Protein AF-A0A9N7Q3X9-F1 (afdb_monomer)

Secondary structure (DSSP, 8-state):
--PPPPPPPPPPP----------PPPPPSS--PPP----SEEEEEEEEEEEEEEEETTEEEEEEEEEEEEEEEE-SSTTTTT-EES---EEEEEEEEE-TTSTTEEEEEEEEEE--EESSTTS-SEEPPEEEEEEEEEE-EEETTEEEEEEEEEESTT----EEEEETTEEEEPP--EEEEEEEEE-

Mean predicted aligned error: 13.18 Å

Foldseek 3Di:
DDDDDDDDDDDDDDDDDDDDDDPDDDDDPDDPDPPQQPLPDKDKDKDKDWDWDAPDVQKTKTKIKIFIWIFSCGRVDPLLHRFTAFTWIKIKIKMKGDDPVAPQKIKIKIKIKTAWGAQDSSRPRIFHIDMWMKIKMWGWDDDPNKIKIKIKIWTRPVQDWGFPDHYPNDTDIDDGTDIDIDMDIGD

Nearest PDB structures (foldseek):
  6hcp-assembly1_C  TM=9.231E-01  e=1.877E-09  Acinetobacter baumannii
  5fok-assembly2_B  TM=8.656E-01  e=6.045E-07  Pseudomonas aeruginosa PAO1
  5fok-assembly1_A  TM=8.479E-01  e=7.805E-07  Pseudomonas aeruginosa PAO1
  6v81-assembly1_A  TM=8.567E-01  e=1.670E-04  Escherichia coli BW25113
  9c4o-assembly1_A  TM=8.633E-01  e=2.156E-04  Escherichia coli BW25113

pLDDT: mean 77.94, std 23.25, range [29.2, 98.69]

Radius of gyration: 25.94 Å; Cα contacts (8 Å, |Δi|>4): 379; chains: 1; bounding box: 70×46×64 Å

Solvent-accessible surface area (backbone atoms only — not comparable to full-atom values): 11004 Å² total; per-residue (Å²): 142,83,85,88,84,79,85,79,84,86,81,81,92,79,85,94,73,93,80,76,89,78,82,82,76,82,84,79,84,87,70,98,66,78,80,78,62,70,72,75,34,74,49,76,50,69,54,76,50,72,54,72,52,61,92,43,94,53,30,41,39,40,39,36,40,36,39,37,53,19,28,24,71,38,30,95,41,84,79,34,43,69,30,62,41,82,35,38,51,33,40,41,39,38,39,36,37,47,42,91,91,42,83,49,34,32,40,36,42,35,42,41,34,41,40,48,38,43,23,36,71,69,61,79,46,75,42,72,54,49,71,44,43,29,42,35,41,37,42,46,50,76,56,96,98,24,41,39,37,45,36,41,34,33,38,29,67,83,50,60,86,46,65,72,45,53,54,89,70,44,73,40,75,41,71,61,59,41,82,46,78,51,70,47,78,52,131

Sequence (187 aa):
MAWPRWPAPACSPADDAGLTPSLAVPPSQGGNAPPVAPIKEQRNRGIELGGFGEPLRGVRVIAGIAYIDSKQTKTGVAATEGKHGVGVPNYTFNAEWDLPWLAGLTLSGRYLQTGAQYADVANRVRVPSWNRFDLGARYSFKAAQQRYTPRAAVENVANKAYWASAYGGYLVQGAPRTVKLSMTVDF

Structure (mmCIF, N/CA/C/O backbone):
data_AF-A0A9N7Q3X9-F1
#
_entry.id   AF-A0A9N7Q3X9-F1
#
loop_
_atom_site.group_PDB
_atom_site.id
_atom_site.type_symbol
_atom_site.label_atom_id
_atom_site.label_alt_id
_atom_site.label_comp_id
_atom_site.label_asym_id
_atom_site.label_entity_id
_atom_site.label_seq_id
_atom_site.pdbx_PDB_ins_code
_atom_site.Cartn_x
_atom_site.Cartn_y
_atom_site.Cartn_z
_atom_site.occupancy
_atom_site.B_iso_or_equiv
_atom_site.auth_seq_id
_atom_site.auth_comp_id
_atom_site.auth_asym_id
_atom_site.auth_atom_id
_atom_site.pdbx_PDB_model_num
ATOM 1 N N . MET A 1 1 ? 37.878 7.560 36.919 1.00 39.50 1 MET A N 1
ATOM 2 C CA . MET A 1 1 ? 36.919 6.442 36.781 1.00 39.50 1 MET A CA 1
ATOM 3 C C . MET A 1 1 ? 37.134 5.806 35.421 1.00 39.50 1 MET A C 1
ATOM 5 O O . MET A 1 1 ? 36.819 6.423 34.414 1.00 39.50 1 MET A O 1
ATOM 9 N N . ALA A 1 2 ? 37.771 4.638 35.408 1.00 38.59 2 ALA A N 1
ATOM 10 C CA . ALA A 1 2 ? 38.097 3.862 34.218 1.00 38.59 2 ALA A CA 1
ATOM 11 C C . ALA A 1 2 ? 37.484 2.463 34.379 1.00 38.59 2 ALA A C 1
ATOM 13 O O . ALA A 1 2 ? 37.484 1.918 35.482 1.00 38.59 2 ALA A O 1
ATOM 14 N N . TRP A 1 3 ? 36.925 1.930 33.297 1.00 29.20 3 TRP A N 1
ATOM 15 C CA . TRP A 1 3 ? 36.274 0.620 33.239 1.00 29.20 3 TRP A CA 1
ATOM 16 C C . TRP A 1 3 ? 37.313 -0.518 33.194 1.00 29.20 3 TRP A C 1
ATOM 18 O O . TRP A 1 3 ? 38.397 -0.311 32.639 1.00 29.20 3 TRP A O 1
ATOM 28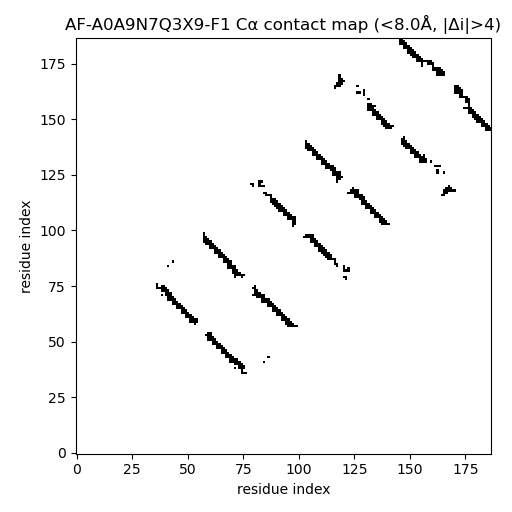 N N . PRO A 1 4 ? 37.019 -1.718 33.729 1.00 36.47 4 PRO A N 1
ATOM 29 C CA . PRO A 1 4 ? 37.972 -2.822 33.728 1.00 36.47 4 PRO A CA 1
ATOM 30 C C . PRO A 1 4 ? 38.048 -3.497 32.348 1.00 36.47 4 PRO A C 1
ATOM 32 O O . PRO A 1 4 ? 37.029 -3.791 31.723 1.00 36.47 4 PRO A O 1
ATOM 35 N N . ARG A 1 5 ? 39.278 -3.750 31.880 1.00 38.53 5 ARG A N 1
ATOM 36 C CA . ARG A 1 5 ? 39.583 -4.559 30.688 1.00 38.53 5 ARG A CA 1
ATOM 37 C C . ARG A 1 5 ? 39.673 -6.036 31.074 1.00 38.53 5 ARG A C 1
ATOM 39 O O . ARG A 1 5 ? 40.401 -6.379 32.000 1.00 38.53 5 ARG A O 1
ATOM 46 N N . TRP A 1 6 ? 38.988 -6.892 30.324 1.00 31.03 6 TRP A N 1
ATOM 47 C CA . TRP A 1 6 ? 39.176 -8.345 30.355 1.00 31.03 6 TRP A CA 1
ATOM 48 C C . TRP A 1 6 ? 40.333 -8.755 29.425 1.00 31.03 6 TRP A C 1
ATOM 50 O O . TRP A 1 6 ? 40.519 -8.104 28.391 1.00 31.03 6 TRP A O 1
ATOM 60 N N . PRO A 1 7 ? 41.119 -9.800 29.751 1.00 37.00 7 PRO A N 1
ATOM 61 C CA . PRO A 1 7 ? 42.214 -10.254 28.901 1.00 37.00 7 PRO A CA 1
ATOM 62 C C . PRO A 1 7 ? 41.683 -11.086 27.725 1.00 37.00 7 PRO A C 1
ATOM 64 O O . PRO A 1 7 ? 40.844 -11.967 27.901 1.00 37.00 7 PRO A O 1
ATOM 67 N N . ALA A 1 8 ? 42.192 -10.816 26.523 1.00 38.41 8 ALA A N 1
ATOM 68 C CA . ALA A 1 8 ? 41.989 -11.672 25.358 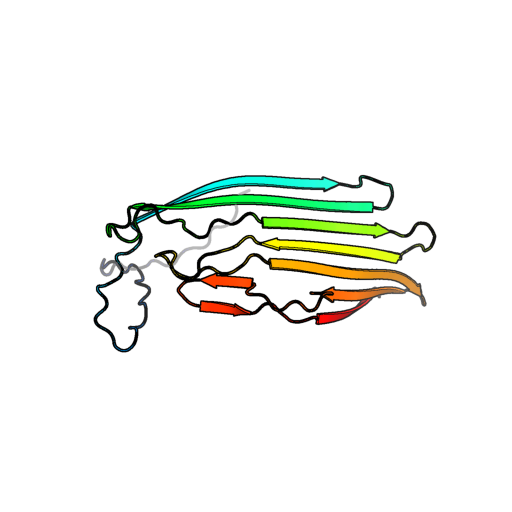1.00 38.41 8 ALA A CA 1
ATOM 69 C C . ALA A 1 8 ? 42.968 -12.863 25.407 1.00 38.41 8 ALA A C 1
ATOM 71 O O . ALA A 1 8 ? 44.131 -12.663 25.771 1.00 38.41 8 ALA A O 1
ATOM 72 N N . PRO A 1 9 ? 42.554 -14.086 25.030 1.00 36.78 9 PRO A N 1
ATOM 73 C CA . PRO A 1 9 ? 43.486 -15.189 24.852 1.00 36.78 9 PRO A CA 1
ATOM 74 C C . PRO A 1 9 ? 44.321 -14.981 23.580 1.00 36.78 9 PRO A C 1
ATOM 76 O O . PRO A 1 9 ? 43.816 -14.559 22.540 1.00 36.78 9 PRO A O 1
ATOM 79 N N . ALA A 1 10 ? 45.615 -15.278 23.684 1.00 36.28 10 ALA A N 1
ATOM 80 C CA . ALA A 1 10 ? 46.571 -15.219 22.587 1.00 36.28 10 ALA A CA 1
ATOM 81 C C . ALA A 1 10 ? 46.269 -16.296 21.527 1.00 36.28 10 ALA A C 1
ATOM 83 O O . ALA A 1 10 ? 46.148 -17.473 21.862 1.00 36.28 10 ALA A O 1
ATOM 84 N N . CYS A 1 11 ? 46.192 -15.904 20.252 1.00 29.41 11 CYS A N 1
ATOM 85 C CA . CYS A 1 11 ? 46.252 -16.831 19.120 1.00 29.41 11 CYS A CA 1
ATOM 86 C C . CYS A 1 11 ? 47.692 -16.907 18.594 1.00 29.41 11 CYS A C 1
ATOM 88 O O . CYS A 1 11 ? 48.306 -15.886 18.292 1.00 29.41 11 CYS A O 1
ATOM 90 N N . SER A 1 12 ? 48.208 -18.134 18.504 1.00 35.34 12 SER A N 1
ATOM 91 C CA . SER A 1 12 ? 49.458 -18.500 17.827 1.00 35.34 12 SER A CA 1
ATOM 92 C C . SER A 1 12 ? 49.333 -18.300 16.306 1.00 35.34 12 SER A C 1
ATOM 94 O O . SER A 1 12 ? 48.228 -18.457 15.784 1.00 35.34 12 SER A O 1
ATOM 96 N N . PRO A 1 13 ? 50.424 -17.998 15.573 1.00 37.19 13 PRO A N 1
ATOM 97 C CA . PRO A 1 13 ? 50.366 -17.776 14.134 1.00 37.19 13 PRO A CA 1
ATOM 98 C C . PRO A 1 13 ? 50.436 -19.112 13.383 1.00 37.19 13 PRO A C 1
ATOM 100 O O . PRO A 1 13 ? 51.365 -19.891 13.593 1.00 37.19 13 PRO A O 1
ATOM 103 N N . ALA A 1 14 ? 49.464 -19.367 12.510 1.00 34.47 14 ALA A N 1
ATOM 104 C CA . ALA A 1 14 ? 49.566 -20.366 11.452 1.00 34.47 14 ALA A CA 1
ATOM 105 C C . ALA A 1 14 ? 48.765 -19.885 10.231 1.00 34.47 14 ALA A C 1
ATOM 107 O O . ALA A 1 14 ? 47.540 -19.822 10.263 1.00 34.47 14 ALA A O 1
ATOM 108 N N . ASP A 1 15 ? 49.535 -19.509 9.215 1.00 29.22 15 ASP A N 1
ATOM 109 C CA . ASP A 1 15 ? 49.285 -19.539 7.775 1.00 29.22 15 ASP A CA 1
ATOM 110 C C . ASP A 1 15 ? 48.122 -18.743 7.155 1.00 29.22 15 ASP A C 1
ATOM 112 O O . ASP A 1 15 ? 46.932 -19.030 7.264 1.00 29.22 15 ASP A O 1
ATOM 116 N N . ASP A 1 16 ? 48.572 -17.743 6.402 1.00 40.91 16 ASP A N 1
ATOM 117 C CA . ASP A 1 16 ? 47.876 -16.850 5.493 1.00 40.91 16 ASP A CA 1
ATOM 118 C C . ASP A 1 16 ? 47.479 -17.608 4.208 1.00 40.91 16 ASP A C 1
ATOM 120 O O . ASP A 1 16 ? 48.329 -17.988 3.400 1.00 40.91 16 ASP A O 1
ATOM 124 N N . ALA A 1 17 ? 46.182 -17.844 4.006 1.00 30.58 17 ALA A N 1
ATOM 125 C CA . ALA A 1 17 ? 45.625 -18.220 2.708 1.00 30.58 17 ALA A CA 1
ATOM 126 C C . ALA A 1 17 ? 44.198 -17.667 2.588 1.00 30.58 17 ALA A C 1
ATOM 128 O O . ALA A 1 17 ? 43.265 -18.120 3.251 1.00 30.58 17 ALA A O 1
ATOM 129 N N . GLY A 1 18 ? 44.049 -16.638 1.752 1.00 36.22 18 GLY A N 1
ATOM 130 C CA . GLY A 1 18 ? 42.816 -15.881 1.567 1.00 36.22 18 GLY A CA 1
ATOM 131 C C . GLY A 1 18 ? 41.603 -16.732 1.180 1.00 36.22 18 GLY A C 1
ATOM 132 O O . GLY A 1 18 ? 41.627 -17.490 0.212 1.00 36.22 18 GLY A O 1
ATOM 133 N N . LEU A 1 19 ? 40.504 -16.524 1.906 1.00 30.27 19 LEU A N 1
ATOM 134 C CA . LEU A 1 19 ? 39.178 -17.046 1.593 1.00 30.27 19 LEU A CA 1
ATOM 135 C C . LEU A 1 19 ? 38.204 -15.872 1.451 1.00 30.27 19 LEU A C 1
ATOM 137 O O . LEU A 1 19 ? 37.698 -15.336 2.434 1.00 30.27 19 LEU A O 1
ATOM 141 N N . THR A 1 20 ? 37.926 -15.470 0.213 1.00 32.47 20 THR A N 1
ATOM 142 C CA . THR A 1 20 ? 36.707 -14.724 -0.114 1.00 32.47 20 THR A CA 1
ATOM 143 C C . THR A 1 20 ? 35.580 -15.739 -0.354 1.00 32.47 20 THR A C 1
ATOM 145 O O . THR A 1 20 ? 35.781 -16.708 -1.091 1.00 32.47 20 THR A O 1
ATOM 148 N N . PRO A 1 21 ? 34.388 -15.588 0.252 1.00 32.31 21 PRO A N 1
ATOM 149 C CA . PRO A 1 21 ? 33.299 -16.525 0.021 1.00 32.31 21 PRO A CA 1
ATOM 150 C C . PRO A 1 21 ? 32.685 -16.264 -1.360 1.00 32.31 21 PRO A C 1
ATOM 152 O O . PRO A 1 21 ? 31.953 -15.300 -1.5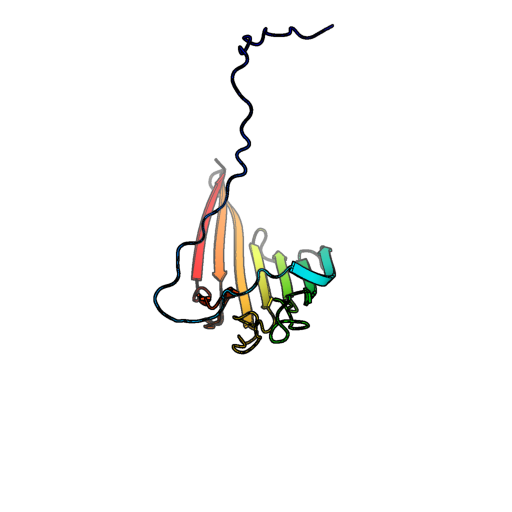75 1.00 32.31 21 PRO A O 1
ATOM 155 N N . SER A 1 22 ? 33.008 -17.143 -2.307 1.00 32.28 22 SER A N 1
ATOM 156 C CA . SER A 1 22 ? 32.328 -17.275 -3.594 1.00 32.28 22 SER A CA 1
ATOM 157 C C . SER A 1 22 ? 30.929 -17.860 -3.369 1.00 32.28 22 SER A C 1
ATOM 159 O O . SER A 1 22 ? 30.784 -19.018 -2.979 1.00 32.28 22 SER A O 1
ATOM 161 N N . LEU A 1 23 ? 29.885 -17.060 -3.597 1.00 33.09 23 LEU A N 1
ATOM 162 C CA . LEU A 1 23 ? 28.510 -17.548 -3.714 1.00 33.09 23 LEU A CA 1
ATOM 163 C C . LEU A 1 23 ? 28.374 -18.287 -5.052 1.00 33.09 23 LEU A C 1
ATOM 165 O O . LEU A 1 23 ? 28.213 -17.673 -6.106 1.00 33.09 23 LEU A O 1
ATOM 169 N N . ALA A 1 24 ? 28.461 -19.614 -5.001 1.00 29.31 24 ALA A N 1
ATOM 170 C CA . ALA A 1 24 ? 28.213 -20.482 -6.142 1.00 29.31 24 ALA A CA 1
ATOM 171 C C . ALA A 1 24 ? 26.744 -20.373 -6.594 1.00 29.31 24 ALA A C 1
ATOM 173 O O . ALA A 1 24 ? 25.818 -20.680 -5.844 1.00 29.31 24 ALA A O 1
ATOM 174 N N . VAL A 1 25 ? 26.537 -19.948 -7.841 1.00 37.94 25 VAL A N 1
ATOM 175 C CA . VAL A 1 25 ? 25.250 -20.033 -8.545 1.00 37.94 25 VAL A CA 1
ATOM 176 C C . VAL A 1 25 ? 25.091 -21.475 -9.055 1.00 37.94 25 VAL A C 1
ATOM 178 O O . VAL A 1 25 ? 26.010 -21.968 -9.712 1.00 37.94 25 VAL A O 1
ATOM 181 N N . PRO A 1 26 ? 23.981 -22.185 -8.776 1.00 32.53 26 PRO A N 1
ATOM 182 C CA . PRO A 1 26 ? 23.791 -23.548 -9.270 1.00 32.53 26 PRO A CA 1
ATOM 183 C C . PRO A 1 26 ? 23.647 -23.572 -10.805 1.00 32.53 26 PRO A C 1
ATOM 185 O O . PRO A 1 26 ? 23.053 -22.652 -11.375 1.00 32.53 26 PRO A O 1
ATOM 188 N N . PRO A 1 27 ? 24.165 -24.607 -11.496 1.00 35.88 27 PRO A N 1
ATOM 189 C CA . PRO A 1 27 ? 24.143 -24.664 -12.953 1.00 35.88 27 PRO A CA 1
ATOM 190 C C . PRO A 1 27 ? 22.719 -24.872 -13.487 1.00 35.88 27 PRO A C 1
ATOM 192 O O . PRO A 1 27 ? 22.005 -25.793 -13.092 1.00 35.88 27 PRO A O 1
ATOM 195 N N . SER A 1 28 ? 22.321 -24.005 -14.418 1.00 41.53 28 SER A N 1
ATOM 196 C CA . SER A 1 28 ? 21.090 -24.115 -15.197 1.00 41.53 28 SER A CA 1
ATOM 197 C C . SER A 1 28 ? 21.135 -25.338 -16.119 1.00 41.53 28 SER A C 1
ATOM 199 O O . SER A 1 28 ? 22.077 -25.503 -16.894 1.00 41.53 28 SER A O 1
ATOM 201 N N . GLN A 1 29 ? 20.094 -26.166 -16.054 1.00 37.00 29 GLN A N 1
ATOM 202 C CA . GLN A 1 29 ? 19.855 -27.300 -16.946 1.00 37.00 29 GLN A CA 1
ATOM 203 C C . GLN A 1 29 ? 19.859 -26.878 -18.430 1.00 37.00 29 GLN A C 1
ATOM 205 O O . GLN A 1 29 ? 19.076 -26.023 -18.833 1.00 37.00 29 GLN A O 1
ATOM 210 N N . GLY A 1 30 ? 20.720 -27.526 -19.221 1.00 37.34 30 GLY A N 1
ATOM 211 C CA . GLY A 1 30 ? 20.529 -27.838 -20.643 1.00 37.34 30 GLY A CA 1
ATOM 212 C C . GLY A 1 30 ? 20.199 -26.699 -21.615 1.00 37.34 30 GLY A C 1
ATOM 213 O O . GLY A 1 30 ? 19.053 -26.540 -22.020 1.00 37.34 30 GLY A O 1
ATOM 214 N N . GLY A 1 31 ? 21.227 -26.009 -22.113 1.00 31.06 31 GLY A N 1
ATOM 215 C CA . GLY A 1 31 ? 21.154 -25.211 -23.339 1.00 31.06 31 GLY A CA 1
ATOM 216 C C . GLY A 1 31 ? 22.436 -24.410 -23.549 1.00 31.06 31 GLY A C 1
ATOM 217 O O . GLY A 1 31 ? 22.847 -23.685 -22.650 1.00 31.06 31 GLY A O 1
ATOM 218 N N . ASN A 1 32 ? 23.071 -24.533 -24.719 1.00 40.88 32 ASN A N 1
ATOM 219 C CA . ASN A 1 32 ? 24.249 -23.755 -25.130 1.00 40.88 32 ASN A CA 1
ATOM 220 C C . ASN A 1 32 ? 23.902 -22.263 -25.318 1.00 40.88 32 ASN A C 1
ATOM 222 O O . ASN A 1 32 ? 23.941 -21.734 -26.428 1.00 40.88 32 ASN A O 1
ATOM 226 N N . ALA A 1 33 ? 23.537 -21.574 -24.240 1.00 41.25 33 ALA A N 1
ATOM 227 C CA . ALA A 1 33 ? 23.537 -20.123 -24.188 1.00 41.25 33 ALA A CA 1
ATOM 228 C C . ALA A 1 33 ? 24.945 -19.672 -23.764 1.00 41.25 33 ALA A C 1
ATOM 230 O O . ALA A 1 33 ? 25.479 -20.215 -22.792 1.00 41.25 33 ALA A O 1
ATOM 231 N N . PRO A 1 34 ? 25.577 -18.711 -24.465 1.00 39.75 34 PRO A N 1
ATOM 232 C CA . PRO A 1 34 ? 26.833 -18.146 -23.991 1.00 39.75 34 PRO A CA 1
ATOM 233 C C . PRO A 1 34 ? 26.640 -17.604 -22.565 1.00 39.75 34 PRO A C 1
ATOM 235 O O . PRO A 1 34 ? 25.556 -17.089 -22.263 1.00 39.75 34 PRO A O 1
ATOM 238 N N . PRO A 1 35 ? 27.654 -17.716 -21.687 1.00 45.31 35 PRO A N 1
ATOM 239 C CA . PRO A 1 35 ? 27.560 -17.214 -20.324 1.00 45.31 35 PRO A CA 1
ATOM 240 C C . PRO A 1 35 ? 27.151 -15.743 -20.372 1.00 45.31 35 PRO A C 1
ATOM 242 O O . PRO A 1 35 ? 27.817 -14.927 -21.012 1.00 45.31 35 PRO A O 1
ATOM 245 N N . VAL A 1 36 ? 26.020 -15.414 -19.740 1.00 53.75 36 VAL A N 1
ATOM 246 C CA . VAL A 1 36 ? 25.568 -14.029 -19.603 1.00 53.75 36 VAL A CA 1
ATOM 247 C C . VAL A 1 36 ? 26.676 -13.301 -18.855 1.00 53.75 36 VAL A C 1
ATOM 249 O O . VAL A 1 36 ? 26.918 -13.580 -17.681 1.00 53.75 36 VAL A O 1
ATOM 252 N N . ALA A 1 37 ? 27.407 -12.433 -19.556 1.00 52.88 37 ALA A N 1
ATOM 253 C CA . ALA A 1 37 ? 28.470 -11.658 -18.941 1.00 52.88 37 ALA A CA 1
ATOM 254 C C . ALA A 1 37 ? 27.879 -10.903 -17.737 1.00 52.88 37 ALA A C 1
ATOM 256 O O . ALA A 1 37 ? 26.799 -10.316 -17.871 1.00 52.88 37 ALA A O 1
ATOM 257 N N . PRO A 1 38 ? 28.533 -10.923 -16.561 1.00 57.09 38 PRO A N 1
ATOM 258 C CA . PRO A 1 38 ? 28.039 -10.177 -15.415 1.00 57.09 38 PRO A CA 1
ATOM 259 C C . PRO A 1 38 ? 27.911 -8.705 -15.811 1.00 57.09 38 PRO A C 1
ATOM 261 O O . PRO A 1 38 ? 28.841 -8.128 -16.383 1.00 57.09 38 PRO A O 1
ATOM 264 N N . ILE A 1 39 ? 26.747 -8.110 -15.535 1.00 61.19 39 ILE A N 1
ATOM 265 C CA . ILE A 1 39 ? 26.510 -6.681 -15.758 1.00 61.19 39 ILE A CA 1
ATOM 266 C C . ILE A 1 39 ? 27.595 -5.929 -14.984 1.00 61.19 39 ILE A C 1
ATOM 268 O O . ILE A 1 39 ? 27.647 -5.998 -13.758 1.00 61.19 39 ILE A O 1
ATOM 272 N N . LYS A 1 40 ? 28.487 -5.243 -15.703 1.00 68.94 40 LYS A N 1
ATOM 273 C CA . LYS A 1 40 ? 29.624 -4.538 -15.097 1.00 68.94 40 LYS A CA 1
ATOM 274 C C . LYS A 1 40 ? 29.186 -3.226 -14.458 1.00 68.94 40 LYS A C 1
ATOM 276 O O . LYS A 1 40 ? 29.753 -2.816 -13.453 1.00 68.94 40 LYS A O 1
ATOM 281 N N . GLU A 1 41 ? 28.192 -2.564 -15.047 1.00 77.12 41 GLU A N 1
ATOM 282 C CA . GLU A 1 41 ? 27.642 -1.315 -14.531 1.00 77.12 41 GLU A CA 1
ATOM 283 C C . GLU A 1 41 ? 26.145 -1.200 -14.847 1.00 77.12 41 GLU A C 1
ATOM 285 O O . GLU A 1 41 ? 25.723 -1.249 -16.008 1.00 77.12 41 GLU A O 1
ATOM 290 N N . GLN A 1 42 ? 25.350 -0.996 -13.798 1.00 79.81 42 GLN A N 1
ATOM 291 C CA . GLN A 1 42 ? 23.956 -0.577 -13.882 1.00 79.81 42 GLN A CA 1
ATOM 292 C C . GLN A 1 42 ? 23.812 0.753 -13.148 1.00 79.81 42 GLN A C 1
ATOM 294 O O . GLN A 1 42 ? 24.196 0.887 -11.986 1.00 79.81 42 GLN A O 1
ATOM 299 N N . ARG A 1 43 ? 23.251 1.747 -13.833 1.00 83.31 43 ARG A N 1
ATOM 300 C CA . ARG A 1 43 ? 23.048 3.094 -13.309 1.00 83.31 43 ARG A CA 1
ATOM 301 C C . ARG A 1 43 ? 21.568 3.343 -13.072 1.00 83.31 43 ARG A C 1
ATOM 303 O O . ARG A 1 43 ? 20.783 3.312 -14.016 1.00 83.31 43 ARG A O 1
ATOM 310 N N . ASN A 1 44 ? 21.223 3.677 -11.835 1.00 85.88 44 ASN A N 1
ATOM 311 C CA . ASN A 1 44 ? 19.875 4.069 -11.435 1.00 85.88 44 ASN A CA 1
ATOM 312 C C . ASN A 1 44 ? 19.860 5.576 -11.177 1.00 85.88 44 ASN A C 1
ATOM 314 O O . ASN A 1 44 ? 20.656 6.076 -10.383 1.00 85.88 44 ASN A O 1
ATOM 318 N N . ARG A 1 45 ? 18.992 6.311 -11.871 1.00 86.06 45 ARG A N 1
ATOM 319 C CA . ARG A 1 45 ? 18.774 7.745 -11.651 1.00 86.06 45 ARG A CA 1
ATOM 320 C C . ARG A 1 45 ? 17.294 7.985 -11.464 1.00 86.06 45 ARG A C 1
ATOM 322 O O . ARG A 1 45 ? 16.498 7.522 -12.271 1.00 86.06 45 ARG A O 1
ATOM 329 N N . GLY A 1 46 ? 16.930 8.719 -10.428 1.00 87.62 46 GLY A N 1
ATOM 330 C CA . GLY A 1 46 ? 15.531 8.905 -10.105 1.00 87.62 46 GLY A CA 1
ATOM 331 C C . GLY A 1 46 ? 15.264 10.123 -9.250 1.00 87.62 46 GLY A C 1
ATOM 332 O O . GLY A 1 46 ? 16.188 10.790 -8.786 1.00 87.62 46 GLY A O 1
ATOM 333 N N . ILE A 1 47 ? 13.975 10.391 -9.080 1.00 89.38 47 ILE A N 1
ATOM 334 C CA . ILE A 1 47 ? 13.437 11.391 -8.168 1.00 89.38 47 ILE A CA 1
ATOM 335 C C . ILE A 1 47 ? 12.462 10.666 -7.252 1.00 89.38 47 ILE A C 1
ATOM 337 O O . ILE A 1 47 ? 11.607 9.908 -7.715 1.00 89.38 47 ILE A O 1
ATOM 341 N N . GLU A 1 48 ? 12.585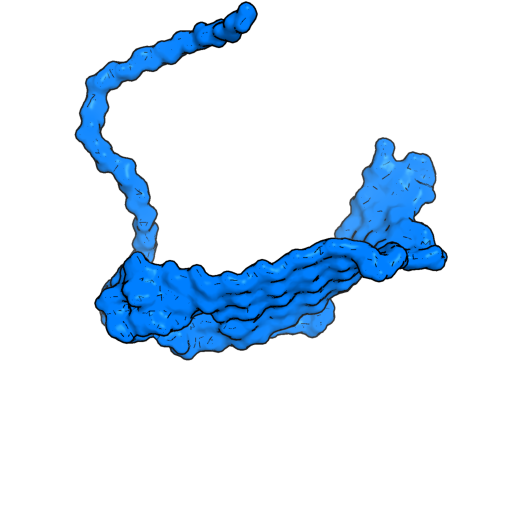 10.932 -5.961 1.00 90.94 48 GLU A N 1
ATOM 342 C CA . GLU A 1 48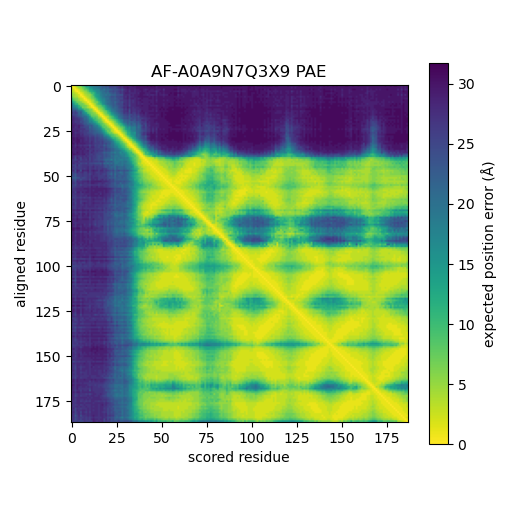 ? 11.677 10.434 -4.941 1.00 90.94 48 GLU A CA 1
ATOM 343 C C . GLU A 1 48 ? 11.140 11.624 -4.158 1.00 90.94 48 GLU A C 1
ATOM 345 O O . GLU A 1 48 ? 11.891 12.503 -3.735 1.00 90.94 48 GLU A O 1
ATOM 350 N N . LEU A 1 49 ? 9.822 11.672 -4.011 1.00 94.25 49 LEU A N 1
ATOM 351 C CA . LEU A 1 49 ? 9.110 12.703 -3.277 1.00 94.25 49 LEU A CA 1
ATOM 352 C C . LEU A 1 49 ? 8.178 12.014 -2.295 1.00 94.25 49 LEU A C 1
ATOM 354 O O . LEU A 1 49 ? 7.453 11.091 -2.660 1.00 94.25 49 LEU A O 1
ATOM 358 N N . GLY A 1 50 ? 8.178 12.474 -1.054 1.00 95.00 50 GLY A N 1
ATOM 359 C CA . GLY A 1 50 ? 7.319 11.941 -0.012 1.00 95.00 50 GLY A CA 1
ATOM 360 C C . GLY A 1 50 ? 6.874 13.037 0.935 1.00 95.00 50 GLY A C 1
ATOM 361 O O . GLY A 1 50 ? 7.545 14.057 1.086 1.00 95.00 50 GLY A O 1
ATOM 362 N N . GLY A 1 51 ? 5.727 12.822 1.565 1.00 96.06 51 GLY A N 1
ATOM 363 C CA . GLY A 1 51 ? 5.171 13.754 2.529 1.00 96.06 51 GLY A CA 1
ATOM 364 C C . GLY A 1 51 ? 4.125 13.099 3.417 1.00 96.06 51 GLY A C 1
ATOM 365 O O . GLY A 1 51 ? 3.546 12.062 3.083 1.00 96.06 51 GLY A O 1
ATOM 366 N N . PHE A 1 52 ? 3.887 13.728 4.561 1.00 96.94 52 PHE A N 1
ATOM 367 C CA . PHE A 1 52 ? 2.861 13.331 5.512 1.00 96.94 52 PHE A CA 1
ATOM 368 C C . PHE A 1 52 ? 2.253 14.561 6.182 1.00 96.94 52 PHE A C 1
ATOM 370 O O . PHE A 1 52 ? 2.882 15.617 6.243 1.00 96.94 52 PHE A O 1
ATOM 377 N N . GLY A 1 53 ? 1.035 14.425 6.698 1.00 96.75 53 GLY A N 1
ATOM 378 C CA . GLY A 1 53 ? 0.388 15.490 7.455 1.00 96.75 53 GLY A CA 1
ATOM 379 C C . GLY A 1 53 ? -1.086 15.234 7.736 1.00 96.75 53 GLY A C 1
ATOM 380 O O . GLY A 1 53 ? -1.614 14.158 7.458 1.00 96.75 53 GLY A O 1
ATOM 381 N N . GLU A 1 54 ? -1.741 16.257 8.275 1.00 97.25 54 GLU A N 1
ATOM 382 C CA . GLU A 1 54 ? -3.171 16.276 8.576 1.00 97.25 54 GLU A CA 1
ATOM 383 C C . GLU A 1 54 ? -3.828 17.448 7.822 1.00 97.25 54 GLU A C 1
ATOM 385 O O . GLU A 1 54 ? -3.986 18.531 8.383 1.00 97.25 54 GLU A O 1
ATOM 390 N N . PRO A 1 55 ? -4.132 17.298 6.515 1.00 93.88 55 PRO A N 1
ATOM 391 C CA . PRO A 1 55 ? -4.659 18.398 5.698 1.00 93.88 55 PRO A CA 1
ATOM 392 C C . PRO A 1 55 ? -6.032 18.905 6.160 1.00 93.88 55 PRO A C 1
ATOM 394 O O . PRO A 1 55 ? -6.395 20.046 5.888 1.00 93.88 55 PRO A O 1
ATOM 397 N N . LEU A 1 56 ? -6.802 18.056 6.839 1.00 95.12 56 LEU A N 1
ATOM 398 C CA . LEU A 1 56 ? -8.081 18.385 7.455 1.00 95.12 56 LEU A CA 1
ATOM 399 C C . LEU A 1 56 ? -8.110 17.756 8.841 1.00 95.12 56 LEU A C 1
ATOM 401 O O . LEU A 1 56 ? -7.556 16.676 9.034 1.00 95.12 56 LEU A O 1
ATOM 405 N N . ARG A 1 57 ? -8.811 18.386 9.784 1.00 94.12 57 ARG A N 1
ATOM 406 C CA . ARG A 1 57 ? -8.945 17.859 11.145 1.00 94.12 57 ARG A CA 1
ATOM 407 C C . ARG A 1 57 ? -9.498 16.430 11.124 1.00 94.12 57 ARG A C 1
ATOM 409 O O . ARG A 1 57 ? -10.586 16.192 10.602 1.00 94.12 57 ARG A O 1
ATOM 416 N N . GLY A 1 58 ? -8.757 15.502 11.718 1.00 93.62 58 GLY A N 1
ATOM 417 C CA . GLY A 1 58 ? -9.078 14.078 11.757 1.00 93.62 58 GLY A CA 1
ATOM 418 C C . GLY A 1 58 ? -8.709 13.300 10.491 1.00 93.62 58 GLY A C 1
ATOM 419 O O . GLY A 1 58 ? -8.921 12.094 10.472 1.00 93.62 58 GLY A O 1
ATOM 420 N N . VAL A 1 59 ? -8.156 13.925 9.445 1.00 96.38 59 VAL A N 1
ATOM 421 C CA . VAL A 1 59 ? -7.715 13.243 8.217 1.00 96.38 59 VAL A CA 1
ATOM 422 C C . VAL A 1 59 ? -6.196 13.242 8.152 1.00 96.38 59 VAL A C 1
ATOM 424 O O . VAL A 1 59 ? -5.595 14.263 7.843 1.00 96.38 59 VAL A O 1
ATOM 427 N N . ARG A 1 60 ? -5.568 12.091 8.391 1.00 97.81 60 ARG A N 1
ATOM 428 C CA . ARG A 1 60 ? -4.113 11.909 8.293 1.00 97.81 60 ARG A CA 1
ATOM 429 C C . ARG A 1 60 ? -3.754 11.315 6.939 1.00 97.81 60 ARG A C 1
ATOM 431 O O . ARG A 1 60 ? -4.401 10.376 6.489 1.00 97.81 60 ARG A O 1
ATOM 438 N N . VAL A 1 61 ? -2.707 11.819 6.299 1.00 96.81 61 VAL A N 1
ATOM 439 C CA . VAL A 1 61 ? -2.256 11.352 4.983 1.00 96.81 61 VAL A CA 1
ATOM 440 C C . VAL A 1 61 ? -0.751 11.122 4.995 1.00 96.81 61 VAL A C 1
ATOM 442 O O . VAL A 1 61 ? -0.002 11.916 5.558 1.00 96.81 61 VAL A O 1
ATOM 445 N N . ILE A 1 62 ? -0.312 10.048 4.340 1.00 97.06 62 ILE A N 1
ATOM 446 C CA . ILE A 1 62 ? 1.085 9.780 3.988 1.00 97.06 62 ILE A CA 1
ATOM 447 C C . ILE A 1 62 ? 1.120 9.367 2.520 1.00 97.06 62 ILE A C 1
ATOM 449 O O . ILE A 1 62 ? 0.464 8.402 2.120 1.00 97.06 62 ILE A O 1
ATOM 453 N N . ALA A 1 63 ? 1.903 10.072 1.715 1.00 95.25 63 ALA A N 1
ATOM 454 C CA . ALA A 1 63 ? 2.022 9.812 0.289 1.00 95.25 63 ALA A CA 1
ATOM 455 C C . ALA A 1 63 ? 3.483 9.838 -0.158 1.00 95.25 63 ALA A C 1
ATOM 457 O O . ALA A 1 63 ? 4.309 10.559 0.402 1.00 95.25 63 ALA A O 1
ATOM 458 N N . GLY A 1 64 ? 3.787 9.058 -1.189 1.00 92.75 64 GLY A N 1
ATOM 459 C CA . GLY A 1 64 ? 5.107 8.967 -1.788 1.00 92.75 64 GLY A CA 1
ATOM 460 C C . GLY A 1 64 ? 5.024 8.637 -3.271 1.00 92.75 64 GLY A C 1
ATOM 461 O O . GLY A 1 64 ? 4.191 7.838 -3.699 1.00 92.75 64 GLY A O 1
ATOM 462 N N . ILE A 1 65 ? 5.900 9.246 -4.056 1.00 92.19 65 ILE A N 1
ATOM 463 C CA . ILE A 1 65 ? 6.059 9.011 -5.486 1.00 92.19 65 ILE A CA 1
ATOM 464 C C . ILE A 1 65 ? 7.544 8.803 -5.745 1.00 92.19 65 ILE A C 1
ATOM 466 O O . ILE A 1 65 ? 8.369 9.607 -5.322 1.00 92.19 65 ILE A O 1
ATOM 470 N N . ALA A 1 66 ? 7.877 7.741 -6.462 1.00 89.38 66 ALA A N 1
ATOM 471 C CA . ALA A 1 66 ? 9.231 7.464 -6.901 1.00 89.38 66 ALA A CA 1
ATOM 472 C C . ALA A 1 66 ? 9.232 7.242 -8.409 1.00 89.38 66 ALA A C 1
ATOM 474 O O . ALA A 1 66 ? 8.412 6.496 -8.941 1.00 89.38 66 ALA A O 1
ATOM 475 N N . TYR A 1 67 ? 10.168 7.873 -9.103 1.00 85.94 67 TYR A N 1
ATOM 476 C CA . TYR A 1 67 ? 10.468 7.591 -10.496 1.00 85.94 67 TYR A CA 1
ATOM 477 C C . TYR A 1 67 ? 11.939 7.231 -10.601 1.00 85.94 67 TYR A C 1
ATOM 479 O O . TYR A 1 67 ? 12.790 8.048 -10.265 1.00 85.94 67 TYR A O 1
ATOM 487 N N . ILE A 1 68 ? 12.239 6.028 -11.082 1.00 83.81 68 ILE A N 1
ATOM 488 C CA . ILE A 1 68 ? 13.609 5.543 -11.252 1.00 83.81 68 ILE A CA 1
ATOM 489 C C . ILE A 1 68 ? 13.778 5.122 -12.712 1.00 83.81 68 ILE A C 1
ATOM 491 O O . ILE A 1 68 ? 13.070 4.237 -13.180 1.00 83.81 68 ILE A O 1
ATOM 495 N N . ASP A 1 69 ? 14.721 5.739 -13.424 1.00 80.88 69 ASP A N 1
ATOM 496 C CA . ASP A 1 69 ? 15.253 5.257 -14.699 1.00 80.88 69 ASP A CA 1
ATOM 497 C C . ASP A 1 69 ? 16.513 4.438 -14.413 1.00 80.88 69 ASP A C 1
ATOM 499 O O . ASP A 1 69 ? 17.543 4.958 -13.970 1.00 80.88 69 ASP A O 1
ATOM 503 N N . SER A 1 70 ? 16.419 3.136 -14.644 1.00 77.88 70 SER A N 1
ATOM 504 C CA . SER A 1 70 ? 17.545 2.225 -14.520 1.00 77.88 70 SER A CA 1
ATOM 505 C C . SER A 1 70 ? 18.067 1.885 -15.906 1.00 77.88 70 SER A C 1
ATOM 507 O O . SER A 1 70 ? 17.285 1.544 -16.789 1.00 77.88 70 SER A O 1
ATOM 509 N N . LYS A 1 71 ? 19.384 1.951 -16.117 1.00 80.12 71 LYS A N 1
ATOM 510 C CA . LYS A 1 71 ? 20.037 1.593 -17.385 1.00 80.12 71 LYS A CA 1
ATOM 511 C C . LYS A 1 71 ? 21.277 0.752 -17.140 1.00 80.12 71 LYS A C 1
ATOM 513 O O . LYS A 1 71 ? 22.115 1.108 -16.316 1.00 80.12 71 LYS A O 1
ATOM 518 N N . GLN A 1 72 ? 21.419 -0.326 -17.899 1.00 77.12 72 GLN A N 1
ATOM 519 C CA . GLN A 1 72 ? 22.649 -1.106 -17.958 1.00 77.12 72 GLN A CA 1
ATOM 520 C C . GLN A 1 72 ? 23.645 -0.351 -18.844 1.00 77.12 72 GLN A C 1
ATOM 522 O O . GLN A 1 72 ? 23.482 -0.279 -20.059 1.00 77.12 72 GLN A O 1
ATOM 527 N N . THR A 1 73 ? 24.628 0.309 -18.238 1.00 74.62 73 THR A N 1
ATOM 528 C CA . THR A 1 73 ? 25.529 1.241 -18.936 1.00 74.62 73 THR A CA 1
ATOM 529 C C . THR A 1 73 ? 26.786 0.570 -19.449 1.00 74.62 73 THR A C 1
ATOM 531 O O . THR A 1 73 ? 27.335 1.039 -20.440 1.00 74.62 73 THR A O 1
ATOM 534 N N . LYS A 1 74 ? 27.227 -0.516 -18.804 1.00 73.94 74 LYS A N 1
ATOM 535 C CA . LYS A 1 74 ? 28.339 -1.350 -19.270 1.00 73.94 74 LYS A CA 1
ATOM 536 C C . LYS A 1 74 ? 27.998 -2.808 -19.020 1.00 73.94 74 LYS A C 1
ATOM 538 O O . LYS A 1 74 ? 27.939 -3.253 -17.874 1.00 73.94 74 LYS A O 1
ATOM 543 N N . THR A 1 75 ? 27.788 -3.559 -20.091 1.00 61.84 75 THR A N 1
ATOM 544 C CA . THR A 1 75 ? 27.439 -4.987 -20.003 1.00 61.84 75 THR A CA 1
ATOM 545 C C . THR A 1 75 ? 28.482 -5.873 -20.667 1.00 61.84 75 THR A C 1
ATOM 547 O O . THR A 1 75 ? 28.597 -7.044 -20.328 1.00 61.84 75 THR A O 1
ATOM 550 N N . GLY A 1 76 ? 29.279 -5.317 -21.589 1.00 61.12 76 GLY A N 1
ATOM 551 C CA . GLY A 1 76 ? 30.234 -6.096 -22.382 1.00 61.12 76 GLY A CA 1
ATOM 552 C C . GLY A 1 76 ? 29.564 -6.974 -23.446 1.00 61.12 76 GLY A C 1
ATOM 553 O O . GLY A 1 76 ? 30.260 -7.707 -24.140 1.00 61.12 76 GLY A O 1
ATOM 554 N N . VAL A 1 77 ? 28.235 -6.884 -23.593 1.00 68.06 77 VAL A N 1
ATOM 555 C CA . VAL A 1 77 ? 27.423 -7.590 -24.587 1.00 68.06 77 VAL A CA 1
ATOM 556 C C . VAL A 1 77 ? 26.505 -6.569 -25.261 1.00 68.06 77 VAL A C 1
ATOM 558 O O . VAL A 1 77 ? 25.591 -6.029 -24.642 1.00 68.06 77 VAL A O 1
ATOM 561 N N . ALA A 1 78 ? 26.701 -6.327 -26.561 1.00 64.06 78 ALA A N 1
ATOM 562 C CA . ALA A 1 78 ? 25.954 -5.305 -27.308 1.00 64.06 78 ALA A CA 1
ATOM 563 C C . ALA A 1 78 ? 24.420 -5.477 -27.245 1.00 64.06 78 ALA A C 1
ATOM 565 O O . ALA A 1 78 ? 23.680 -4.507 -27.368 1.00 64.06 78 ALA A O 1
ATOM 566 N N . ALA A 1 79 ? 23.931 -6.702 -27.023 1.00 65.81 79 ALA A N 1
ATOM 567 C CA . ALA A 1 79 ? 22.502 -6.997 -26.923 1.00 65.81 79 ALA A CA 1
ATOM 568 C C . ALA A 1 79 ? 21.826 -6.447 -25.646 1.00 65.81 79 ALA A C 1
ATOM 570 O O . ALA A 1 79 ? 20.604 -6.268 -25.639 1.00 65.81 79 ALA A O 1
ATOM 571 N N . THR A 1 80 ? 22.593 -6.186 -24.582 1.00 65.81 80 THR A N 1
ATOM 572 C CA . THR A 1 80 ? 22.103 -5.729 -23.266 1.00 65.81 80 THR A CA 1
ATOM 573 C C . THR A 1 80 ? 22.572 -4.317 -22.905 1.00 65.81 80 THR A C 1
ATOM 575 O O . THR A 1 80 ? 21.993 -3.677 -22.029 1.00 65.81 80 THR A O 1
ATOM 578 N N . GLU A 1 81 ? 23.583 -3.794 -23.603 1.00 72.00 81 GLU A N 1
ATOM 579 C CA . GLU A 1 81 ? 24.097 -2.439 -23.397 1.00 72.00 81 GLU A CA 1
ATOM 580 C C . GLU A 1 81 ? 23.019 -1.379 -23.689 1.00 72.00 81 GLU A C 1
ATOM 582 O O . GLU A 1 81 ? 22.330 -1.421 -24.709 1.00 72.00 81 GLU A O 1
ATOM 587 N N . GLY A 1 82 ? 22.838 -0.422 -22.776 1.00 64.94 82 GLY A N 1
ATOM 588 C CA . GLY A 1 82 ? 21.845 0.648 -22.895 1.00 64.94 82 GLY A CA 1
ATOM 589 C C . GLY A 1 82 ? 20.398 0.217 -22.633 1.00 64.94 82 GLY A C 1
ATOM 590 O O . GLY A 1 82 ? 19.507 1.071 -22.648 1.00 64.94 82 GLY A O 1
ATOM 591 N N . LYS A 1 83 ? 20.139 -1.070 -22.363 1.00 75.19 83 LYS A N 1
ATOM 592 C CA . LYS A 1 83 ? 18.805 -1.551 -21.987 1.00 75.19 83 LYS A CA 1
ATOM 593 C C . LYS A 1 83 ? 18.419 -1.029 -20.610 1.00 75.19 83 LYS A C 1
ATOM 595 O O . LYS A 1 83 ? 19.262 -0.825 -19.733 1.00 75.19 83 LYS A O 1
ATOM 600 N N . HIS A 1 84 ? 17.123 -0.801 -20.430 1.00 66.00 84 HIS A N 1
ATOM 601 C CA . HIS A 1 84 ? 16.616 -0.362 -19.141 1.00 66.00 84 HIS A CA 1
ATOM 602 C C . HIS A 1 84 ? 16.718 -1.510 -18.135 1.00 66.00 84 HIS A C 1
ATOM 604 O O . HIS A 1 84 ? 16.201 -2.593 -18.396 1.00 66.00 84 HIS A O 1
ATOM 610 N N . GLY A 1 85 ? 17.360 -1.269 -16.994 1.00 60.91 85 GLY A N 1
ATOM 611 C CA . GLY A 1 85 ? 17.113 -2.075 -15.803 1.00 60.91 85 GLY A CA 1
ATOM 612 C C . GLY A 1 85 ? 15.707 -1.790 -15.267 1.00 60.91 85 GLY A C 1
ATOM 613 O O . GLY A 1 85 ? 14.987 -0.944 -15.803 1.00 60.91 85 GLY A O 1
ATOM 614 N N . VAL A 1 86 ? 15.292 -2.479 -14.205 1.00 56.50 86 VAL A N 1
ATOM 615 C CA . VAL A 1 86 ? 13.977 -2.243 -13.589 1.00 56.50 86 VAL A CA 1
ATOM 616 C C . VAL A 1 86 ? 13.877 -0.776 -13.160 1.00 56.50 86 VAL A C 1
ATOM 618 O O . VAL A 1 86 ? 14.567 -0.332 -12.246 1.00 56.50 86 VAL A O 1
ATOM 621 N N . GLY A 1 87 ? 13.040 -0.020 -13.863 1.00 53.78 87 GLY A N 1
ATOM 622 C CA . GLY A 1 87 ? 12.801 1.393 -13.629 1.00 53.78 87 GLY A CA 1
ATOM 623 C C . GLY A 1 87 ? 11.335 1.685 -13.885 1.00 53.78 87 GLY A C 1
ATOM 624 O O . GLY A 1 87 ? 10.876 1.614 -15.024 1.00 53.78 87 GLY A O 1
ATOM 625 N N . VAL A 1 88 ? 10.578 1.917 -12.817 1.00 63.97 88 VAL A N 1
ATOM 626 C CA . VAL A 1 88 ? 9.126 2.071 -12.884 1.00 63.97 88 VAL A CA 1
ATOM 627 C C . VAL A 1 88 ? 8.671 3.205 -11.982 1.00 63.97 88 VAL A C 1
ATOM 629 O O . VAL A 1 88 ? 9.102 3.259 -10.830 1.00 63.97 88 VAL A O 1
ATOM 632 N N . PRO A 1 89 ? 7.789 4.096 -12.476 1.00 62.47 89 PRO A N 1
ATOM 633 C CA . PRO A 1 89 ? 7.052 4.991 -11.603 1.00 62.47 89 PRO A CA 1
ATOM 634 C C . PRO A 1 89 ? 6.319 4.153 -10.552 1.00 62.47 89 PRO A C 1
ATOM 636 O O . PRO A 1 89 ? 5.602 3.219 -10.910 1.00 62.47 89 PRO A O 1
ATOM 639 N N . ASN A 1 90 ? 6.511 4.476 -9.280 1.00 81.00 90 ASN A N 1
ATOM 640 C CA . ASN A 1 90 ? 5.791 3.894 -8.160 1.00 81.00 90 ASN A CA 1
ATOM 641 C C . ASN A 1 90 ? 5.060 5.011 -7.422 1.00 81.00 90 ASN A C 1
ATOM 643 O O . ASN A 1 90 ? 5.647 6.049 -7.115 1.00 81.00 90 ASN A O 1
ATOM 647 N N . TYR A 1 91 ? 3.790 4.778 -7.108 1.00 89.44 91 TYR A N 1
ATOM 648 C CA . TYR A 1 91 ? 2.977 5.699 -6.321 1.00 89.44 91 TYR A CA 1
ATOM 649 C C . TYR A 1 91 ? 2.437 4.953 -5.109 1.00 89.44 91 TYR A C 1
ATOM 651 O O . TYR A 1 91 ? 1.859 3.871 -5.233 1.00 89.44 91 TYR A O 1
ATOM 659 N N . THR A 1 92 ? 2.599 5.547 -3.935 1.00 91.44 92 THR A N 1
ATOM 660 C CA . THR A 1 92 ? 1.977 5.080 -2.702 1.00 91.44 92 THR A CA 1
ATOM 661 C C . THR A 1 92 ? 1.202 6.228 -2.079 1.00 91.44 92 THR A C 1
ATOM 663 O O . THR A 1 92 ? 1.686 7.351 -1.970 1.00 91.44 92 THR A O 1
ATOM 666 N N . PHE A 1 93 ? -0.033 5.957 -1.692 1.00 94.50 93 PHE A N 1
ATOM 667 C CA . PHE A 1 93 ? -0.884 6.917 -1.008 1.00 94.50 93 PHE A CA 1
ATOM 668 C C . PHE A 1 93 ? -1.636 6.186 0.092 1.00 94.50 93 PHE A C 1
ATOM 670 O O . PHE A 1 93 ? -2.228 5.138 -0.151 1.00 94.50 93 PHE A O 1
ATOM 677 N N . ASN A 1 94 ? -1.601 6.725 1.301 1.00 95.31 94 ASN A N 1
ATOM 678 C CA . ASN A 1 94 ? -2.268 6.185 2.472 1.00 95.31 94 ASN A CA 1
ATOM 679 C C . ASN A 1 94 ? -3.005 7.337 3.145 1.00 95.31 94 ASN A C 1
ATOM 681 O O . ASN A 1 94 ? -2.416 8.390 3.383 1.00 95.31 94 ASN A O 1
ATOM 685 N N . ALA A 1 95 ? -4.274 7.130 3.460 1.00 96.50 95 ALA A N 1
ATOM 686 C CA . ALA A 1 95 ? -5.085 8.088 4.185 1.00 96.50 95 ALA A CA 1
ATOM 687 C C . ALA A 1 95 ? -5.828 7.388 5.321 1.00 96.50 95 ALA A C 1
ATOM 689 O O . ALA A 1 95 ? -6.301 6.261 5.171 1.00 96.50 95 ALA A O 1
ATOM 690 N N . GLU A 1 96 ? -5.952 8.081 6.441 1.00 96.94 96 GLU A N 1
ATOM 691 C CA . GLU A 1 96 ? -6.790 7.716 7.570 1.00 96.94 96 GLU A CA 1
ATOM 692 C C . GLU A 1 96 ? -7.750 8.858 7.876 1.00 96.94 96 GLU A C 1
ATOM 694 O O . GLU A 1 96 ? -7.379 10.025 7.783 1.00 96.94 96 GLU A O 1
ATOM 699 N N . TRP A 1 97 ? -8.969 8.525 8.277 1.00 97.31 97 TRP A N 1
ATOM 700 C CA . TRP A 1 97 ? -9.991 9.484 8.659 1.00 97.31 97 TRP A CA 1
ATOM 701 C C . TRP A 1 97 ? -10.665 9.055 9.960 1.00 97.31 97 TRP A C 1
ATOM 703 O O . TRP A 1 97 ? -11.340 8.026 10.015 1.00 97.31 97 TRP A O 1
ATOM 713 N N . ASP A 1 98 ? -10.479 9.852 11.006 1.00 96.44 98 ASP A N 1
ATOM 714 C CA . ASP A 1 98 ? -11.207 9.741 12.262 1.00 96.44 98 ASP A CA 1
ATOM 715 C C . ASP A 1 98 ? -12.588 10.380 12.103 1.00 96.44 98 ASP A C 1
ATOM 717 O O . ASP A 1 98 ? -12.713 11.568 11.789 1.00 96.44 98 ASP A O 1
ATOM 721 N N . LEU A 1 99 ? -13.639 9.592 12.319 1.00 93.12 99 LEU A N 1
ATOM 722 C CA . LEU A 1 99 ? -15.004 10.052 12.095 1.00 93.12 99 LEU A CA 1
ATOM 723 C C . LEU A 1 99 ? -15.445 10.990 13.228 1.00 93.12 99 LEU A C 1
ATOM 725 O O . LEU A 1 99 ? -15.530 10.558 14.381 1.00 93.12 99 LEU A O 1
ATOM 729 N N . PRO A 1 100 ? -15.794 12.256 12.933 1.00 91.75 100 PRO A N 1
ATOM 730 C CA . PRO A 1 100 ? -16.073 13.242 13.976 1.00 91.75 100 PRO A CA 1
ATOM 731 C C . PRO A 1 100 ? -17.358 12.939 14.758 1.00 91.75 100 PRO A C 1
ATOM 733 O O . PRO A 1 100 ? -17.518 13.404 15.882 1.00 91.75 100 PRO A O 1
ATOM 736 N N . TRP A 1 101 ? -18.260 12.137 14.187 1.00 93.00 101 TRP A N 1
ATOM 737 C CA . TRP A 1 101 ? -19.512 11.705 14.813 1.00 93.00 101 TRP A CA 1
ATOM 738 C C . TRP A 1 101 ? -19.421 10.361 15.546 1.00 93.00 101 TRP A C 1
ATOM 740 O O . TRP A 1 101 ? -20.383 9.973 16.203 1.00 93.00 101 TRP A O 1
ATOM 750 N N . LEU A 1 102 ? -18.303 9.633 15.448 1.00 95.31 102 LEU A N 1
ATOM 751 C CA . LEU A 1 102 ? -18.129 8.355 16.139 1.00 95.31 102 LEU A CA 1
ATOM 752 C C . LEU A 1 102 ? -16.725 8.255 16.734 1.00 95.31 102 LEU A C 1
ATOM 754 O O . LEU A 1 102 ? -15.791 7.731 16.126 1.00 95.31 102 LEU A O 1
ATOM 758 N N . ALA A 1 103 ? -16.601 8.764 17.960 1.00 94.25 103 ALA A N 1
ATOM 759 C CA . ALA A 1 103 ? -15.341 8.811 18.685 1.00 94.25 103 ALA A CA 1
ATOM 760 C C . ALA A 1 103 ? -14.696 7.421 18.786 1.00 94.25 103 ALA A C 1
ATOM 762 O O . ALA A 1 103 ? -15.320 6.456 19.226 1.00 94.25 103 ALA A O 1
ATOM 763 N N . GLY A 1 104 ? -13.426 7.342 18.386 1.00 95.06 104 GLY A N 1
ATOM 764 C CA . GLY A 1 104 ? -12.640 6.111 18.393 1.00 95.06 104 GLY A CA 1
ATOM 765 C C . GLY A 1 104 ? -12.691 5.307 17.093 1.00 95.06 104 GLY A C 1
ATOM 766 O O . GLY A 1 104 ? -11.908 4.366 16.978 1.00 95.06 104 GLY A O 1
ATOM 767 N N . LEU A 1 105 ? -13.553 5.647 16.122 1.00 97.94 105 LEU A N 1
ATOM 768 C CA . LEU A 1 105 ? -13.574 4.999 14.806 1.00 97.94 105 LEU A CA 1
ATOM 769 C C . LEU A 1 105 ? -12.676 5.746 13.811 1.00 97.94 105 LEU A C 1
ATOM 771 O O . LEU A 1 105 ? -12.903 6.915 13.503 1.00 97.94 105 LEU A O 1
ATOM 775 N N . THR A 1 106 ? -11.694 5.030 13.270 1.00 98.38 106 THR A N 1
ATOM 776 C CA . THR A 1 106 ? -10.831 5.461 12.168 1.00 98.38 106 THR A CA 1
ATOM 777 C C . THR A 1 106 ? -11.110 4.585 10.949 1.00 98.38 106 THR A C 1
ATOM 779 O O . THR A 1 106 ? -11.060 3.357 11.049 1.00 98.38 106 THR A O 1
ATOM 782 N N . LEU A 1 107 ? -11.348 5.197 9.792 1.00 98.25 107 LEU A N 1
ATOM 783 C CA . LEU A 1 107 ? -11.336 4.532 8.488 1.00 98.25 107 LEU A CA 1
ATOM 784 C C . LEU A 1 107 ? -9.977 4.739 7.822 1.00 98.25 107 LEU A C 1
ATOM 786 O O . LEU A 1 107 ? -9.365 5.787 7.999 1.00 98.25 107 LEU A O 1
ATOM 790 N N . SER A 1 108 ? -9.502 3.772 7.047 1.00 98.12 108 SER A N 1
ATOM 791 C CA . SER A 1 108 ? -8.260 3.903 6.288 1.00 98.12 108 SER A CA 1
ATOM 792 C C . SER A 1 108 ? -8.410 3.424 4.851 1.00 98.12 108 SER A C 1
ATOM 794 O O . SER A 1 108 ? -9.188 2.521 4.541 1.00 98.12 108 SER A O 1
ATOM 796 N N . GLY A 1 109 ? -7.652 4.056 3.961 1.00 98.06 109 GLY A N 1
ATOM 797 C CA . GLY A 1 109 ? -7.565 3.708 2.554 1.00 98.06 109 GLY A CA 1
ATOM 798 C C . GLY A 1 109 ? -6.124 3.798 2.082 1.00 98.06 109 GLY A C 1
ATOM 799 O O . GLY A 1 109 ? -5.394 4.723 2.440 1.00 98.06 109 GLY A O 1
ATOM 800 N N . ARG A 1 110 ? -5.705 2.833 1.269 1.00 97.75 110 ARG A N 1
ATOM 801 C CA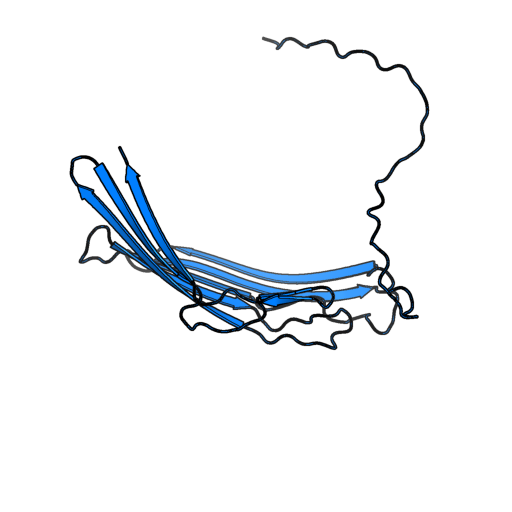 . ARG A 1 110 ? -4.361 2.796 0.698 1.00 97.75 110 ARG A CA 1
ATOM 802 C C . ARG A 1 110 ? -4.432 2.490 -0.786 1.00 97.75 110 ARG A C 1
ATOM 804 O O . ARG A 1 110 ? -5.072 1.533 -1.207 1.00 97.75 110 ARG A O 1
ATOM 811 N N . TYR A 1 111 ? -3.730 3.292 -1.570 1.00 97.19 111 TYR A N 1
ATOM 812 C CA . TYR A 1 111 ? -3.524 3.108 -2.993 1.00 97.19 111 TYR A CA 1
ATOM 813 C C . TYR A 1 111 ? -2.049 2.828 -3.268 1.00 97.19 111 TYR A C 1
ATOM 815 O O . TYR A 1 111 ? -1.157 3.528 -2.785 1.00 97.19 111 TYR A O 1
ATOM 823 N N . LEU A 1 112 ? -1.804 1.791 -4.058 1.00 94.69 112 LEU A N 1
ATOM 824 C CA . LEU A 1 112 ? -0.494 1.440 -4.581 1.00 94.69 112 LEU A CA 1
ATOM 825 C C . LEU A 1 112 ? -0.572 1.406 -6.095 1.00 94.69 112 LEU A C 1
ATOM 827 O O . LEU A 1 112 ? -1.534 0.876 -6.652 1.00 94.69 112 LEU A O 1
ATOM 831 N N . GLN A 1 113 ? 0.472 1.882 -6.752 1.00 93.25 113 GLN A N 1
ATOM 832 C CA . GLN A 1 113 ? 0.687 1.677 -8.171 1.00 93.25 113 GLN A CA 1
ATOM 833 C C . GLN A 1 113 ? 2.158 1.373 -8.399 1.00 93.25 113 GLN A C 1
ATOM 835 O O . GLN A 1 113 ? 3.028 2.034 -7.826 1.00 93.25 113 GLN A O 1
ATOM 840 N N . THR A 1 114 ? 2.398 0.393 -9.258 1.00 90.19 114 THR A N 1
ATOM 841 C CA . THR A 1 114 ? 3.714 0.108 -9.814 1.00 90.19 114 THR A CA 1
ATOM 842 C C . THR A 1 114 ? 3.615 0.111 -11.329 1.00 90.19 114 THR A C 1
ATOM 844 O O . THR A 1 114 ? 2.709 -0.488 -11.920 1.00 90.19 114 THR A O 1
ATOM 847 N N . GLY A 1 115 ? 4.544 0.818 -11.967 1.00 87.44 115 GLY A N 1
ATOM 848 C CA . GLY A 1 115 ? 4.660 0.903 -13.415 1.00 87.44 115 GLY A CA 1
ATOM 849 C C . GLY A 1 115 ? 4.965 -0.440 -14.089 1.00 87.44 115 GLY A C 1
ATOM 850 O O . GLY A 1 115 ? 5.141 -1.475 -13.452 1.00 87.44 115 GLY A O 1
ATOM 851 N N . ALA A 1 116 ? 5.032 -0.419 -15.419 1.00 86.25 116 ALA A N 1
ATOM 852 C CA . ALA A 1 116 ? 5.353 -1.605 -16.209 1.00 86.25 116 ALA A CA 1
ATOM 853 C C . ALA A 1 116 ? 6.849 -1.942 -16.129 1.00 86.25 116 ALA A C 1
ATOM 855 O O . ALA A 1 116 ? 7.681 -1.093 -16.435 1.00 86.25 116 ALA A O 1
ATOM 856 N N . GLN A 1 117 ? 7.181 -3.184 -15.792 1.00 83.31 117 GLN A N 1
ATOM 857 C CA . GLN A 1 117 ? 8.555 -3.664 -15.602 1.00 83.31 117 GLN A CA 1
ATOM 858 C C . GLN A 1 117 ? 8.950 -4.671 -16.693 1.00 83.31 117 GLN A C 1
ATOM 860 O O . GLN A 1 117 ? 8.087 -5.227 -17.370 1.00 83.31 117 GLN A O 1
ATOM 865 N N . TYR A 1 118 ? 10.246 -4.921 -16.867 1.00 81.38 118 TYR A N 1
ATOM 866 C CA . TYR A 1 118 ? 10.743 -6.004 -17.723 1.00 81.38 118 TYR A CA 1
ATOM 867 C C . TYR A 1 118 ? 11.160 -7.197 -16.863 1.00 81.38 118 TYR A C 1
ATOM 869 O O . TYR A 1 118 ? 11.775 -7.011 -15.815 1.00 81.38 118 TYR A O 1
ATOM 877 N N . ALA A 1 119 ? 10.816 -8.412 -17.295 1.00 78.19 119 ALA A N 1
ATOM 878 C CA . ALA A 1 119 ? 11.165 -9.640 -16.577 1.00 78.19 119 ALA A CA 1
ATOM 879 C C . ALA A 1 119 ? 12.570 -10.163 -16.922 1.00 78.19 119 ALA A C 1
ATOM 881 O O . ALA A 1 119 ? 13.130 -10.952 -16.162 1.00 78.19 119 ALA A O 1
ATOM 882 N N . ASP A 1 120 ? 13.142 -9.720 -18.046 1.00 75.62 120 ASP A N 1
ATOM 883 C CA . ASP A 1 120 ? 14.469 -10.114 -18.518 1.00 75.62 120 ASP A CA 1
ATOM 884 C C . ASP A 1 120 ? 15.354 -8.905 -18.851 1.00 75.62 120 ASP A C 1
ATOM 886 O O . ASP A 1 120 ? 14.871 -7.822 -19.175 1.00 75.62 120 ASP A O 1
ATOM 890 N N . VAL A 1 121 ? 16.672 -9.121 -18.795 1.00 70.88 121 VAL A N 1
ATOM 891 C CA . VAL A 1 121 ? 17.707 -8.094 -19.019 1.00 70.88 121 VAL A CA 1
ATOM 892 C C . VAL A 1 121 ? 17.837 -7.643 -20.477 1.00 70.88 121 VAL A C 1
ATOM 894 O O . VAL A 1 121 ? 18.482 -6.631 -20.743 1.00 70.88 121 VAL A O 1
ATOM 897 N N . ALA A 1 122 ? 17.255 -8.390 -21.421 1.00 75.31 122 ALA A N 1
ATOM 898 C CA . ALA A 1 122 ? 17.218 -8.051 -22.842 1.00 75.31 122 ALA A CA 1
ATOM 899 C C . ALA A 1 122 ? 15.961 -7.235 -23.216 1.00 75.31 122 ALA A C 1
ATOM 901 O O . ALA A 1 122 ? 15.817 -6.821 -24.371 1.00 75.31 122 ALA A O 1
ATOM 902 N N . ASN A 1 123 ? 15.080 -6.977 -22.243 1.00 75.00 123 ASN A N 1
ATOM 903 C CA . ASN A 1 123 ? 13.803 -6.281 -22.354 1.00 75.00 123 ASN A CA 1
ATOM 904 C C . ASN A 1 123 ? 12.838 -6.921 -23.369 1.00 75.00 123 ASN A C 1
ATOM 906 O O . ASN A 1 123 ? 12.142 -6.207 -24.092 1.00 75.00 123 ASN A O 1
ATOM 910 N N . ARG A 1 124 ? 12.786 -8.260 -23.445 1.00 78.75 124 ARG A N 1
ATOM 911 C CA . ARG A 1 124 ? 11.872 -8.980 -24.358 1.00 78.75 124 ARG A CA 1
ATOM 912 C C . ARG A 1 124 ? 10.495 -9.227 -23.746 1.00 78.75 124 ARG A C 1
ATOM 914 O O . ARG A 1 124 ? 9.490 -9.141 -24.445 1.00 78.75 124 ARG A O 1
ATOM 921 N N . VAL A 1 125 ? 10.440 -9.502 -22.448 1.00 81.31 125 VAL A N 1
ATOM 922 C CA . VAL A 1 125 ? 9.212 -9.795 -21.708 1.00 81.31 125 VAL A CA 1
ATOM 923 C C . VAL A 1 125 ? 8.827 -8.585 -20.870 1.00 81.31 125 VAL A C 1
ATOM 925 O O . VAL A 1 125 ? 9.477 -8.257 -19.875 1.00 81.31 125 VAL A O 1
ATOM 928 N N . ARG A 1 126 ? 7.743 -7.921 -21.276 1.00 84.00 126 ARG A N 1
ATOM 929 C CA . ARG A 1 126 ? 7.170 -6.778 -20.563 1.00 84.00 126 ARG A CA 1
ATOM 930 C C . ARG A 1 126 ? 6.023 -7.227 -19.667 1.00 84.00 126 ARG A C 1
ATOM 932 O O . ARG A 1 126 ? 5.065 -7.844 -20.122 1.00 84.00 126 ARG A O 1
ATOM 939 N N . VAL A 1 127 ? 6.096 -6.838 -18.406 1.00 86.88 127 VAL A N 1
ATOM 940 C CA . VAL A 1 127 ? 5.058 -7.037 -17.400 1.00 86.88 127 VAL A CA 1
ATOM 941 C C . VAL A 1 127 ? 4.260 -5.739 -17.270 1.00 86.88 127 VAL A C 1
ATOM 943 O O . VAL A 1 127 ? 4.858 -4.671 -17.106 1.00 86.88 127 VAL A O 1
ATOM 946 N N . PRO A 1 128 ? 2.921 -5.790 -17.377 1.00 89.19 128 PRO A N 1
ATOM 947 C CA . PRO A 1 128 ? 2.095 -4.591 -17.326 1.00 89.19 128 PRO A CA 1
ATOM 948 C C . PRO A 1 128 ? 2.165 -3.916 -15.954 1.00 89.19 128 PRO A C 1
ATOM 950 O O . PRO A 1 128 ? 2.440 -4.557 -14.938 1.00 89.19 128 PRO A O 1
ATOM 953 N N . SER A 1 129 ? 1.875 -2.615 -15.930 1.00 91.12 129 SER A N 1
ATOM 954 C CA . SER A 1 129 ? 1.681 -1.890 -14.678 1.00 91.12 129 SER A CA 1
ATOM 955 C C . SER A 1 129 ? 0.475 -2.434 -13.919 1.00 91.12 129 SER A C 1
ATOM 957 O O . SER A 1 129 ? -0.483 -2.967 -14.492 1.00 91.12 129 SER A O 1
ATOM 959 N N . TRP A 1 130 ? 0.491 -2.257 -12.605 1.00 92.69 130 TRP A N 1
ATOM 960 C CA . TRP A 1 130 ? -0.622 -2.630 -11.752 1.00 92.69 130 TRP A CA 1
ATOM 961 C C . TRP A 1 130 ? -0.879 -1.572 -10.697 1.00 92.69 130 TRP A C 1
ATOM 963 O O . TRP A 1 130 ? -0.043 -0.730 -10.383 1.00 92.69 130 TRP A O 1
ATOM 973 N N . ASN A 1 131 ? -2.089 -1.620 -10.167 1.00 94.69 131 ASN A N 1
ATOM 974 C CA . ASN A 1 131 ? -2.532 -0.788 -9.077 1.00 94.69 131 ASN A CA 1
ATOM 975 C C . ASN A 1 131 ? -3.396 -1.620 -8.135 1.00 94.69 131 ASN A C 1
ATOM 977 O O . ASN A 1 131 ? -4.043 -2.584 -8.559 1.00 94.69 131 ASN A O 1
ATOM 981 N N . ARG A 1 132 ? -3.376 -1.257 -6.858 1.00 96.12 132 ARG A N 1
ATOM 982 C CA . ARG A 1 132 ? -4.104 -1.941 -5.796 1.00 96.12 132 ARG A CA 1
ATOM 983 C C . ARG A 1 132 ? -4.709 -0.917 -4.857 1.00 96.12 132 ARG A C 1
ATOM 985 O O . ARG A 1 132 ? -4.068 0.077 -4.525 1.00 96.12 132 ARG A O 1
ATOM 992 N N . PHE A 1 133 ? -5.931 -1.197 -4.432 1.00 97.94 133 PHE A N 1
ATOM 993 C CA . PHE A 1 133 ? -6.619 -0.425 -3.417 1.00 97.94 133 PHE A CA 1
ATOM 994 C C . PHE A 1 133 ? -6.936 -1.324 -2.226 1.00 97.94 133 PHE A C 1
ATOM 996 O O . PHE A 1 133 ? -7.455 -2.429 -2.409 1.00 97.94 133 PHE A O 1
ATOM 1003 N N . ASP A 1 134 ? -6.611 -0.835 -1.036 1.00 98.44 134 ASP A N 1
ATOM 1004 C CA . ASP A 1 134 ? -6.826 -1.498 0.241 1.00 98.44 134 ASP A CA 1
ATOM 1005 C C . ASP A 1 134 ? -7.694 -0.586 1.121 1.00 98.44 134 ASP A C 1
ATOM 1007 O O . ASP A 1 134 ? -7.567 0.641 1.072 1.00 98.44 134 ASP A O 1
ATOM 1011 N N . LEU A 1 135 ? -8.568 -1.183 1.927 1.00 98.62 135 LEU A N 1
ATOM 1012 C CA . LEU A 1 135 ? -9.454 -0.479 2.854 1.00 98.62 135 LEU A CA 1
ATOM 1013 C C . LEU A 1 135 ? -9.326 -1.058 4.258 1.00 98.62 135 LEU A C 1
ATOM 1015 O O . LEU A 1 135 ? -9.107 -2.258 4.418 1.00 98.62 135 LEU A O 1
ATOM 1019 N N . GLY A 1 136 ? -9.515 -0.225 5.275 1.00 98.50 136 GLY A N 1
ATOM 1020 C CA . GLY A 1 136 ? -9.495 -0.659 6.662 1.00 98.50 136 GLY A CA 1
ATOM 1021 C C . GLY A 1 136 ? -10.374 0.176 7.580 1.00 98.50 136 GLY A C 1
ATOM 1022 O O . GLY A 1 136 ? -10.811 1.277 7.250 1.00 98.50 136 GLY A O 1
ATOM 1023 N N . ALA A 1 137 ? -10.637 -0.385 8.752 1.00 98.50 137 ALA A N 1
ATOM 1024 C CA . ALA A 1 137 ? -11.319 0.273 9.849 1.00 98.50 137 ALA A CA 1
ATOM 1025 C C . ALA A 1 137 ? -10.711 -0.174 11.183 1.00 98.50 137 ALA A C 1
ATOM 1027 O O . ALA A 1 137 ? -10.341 -1.338 11.368 1.00 98.50 137 ALA A O 1
ATOM 1028 N N . ARG A 1 138 ? -10.631 0.755 12.132 1.00 98.19 138 ARG A N 1
ATOM 1029 C CA . ARG A 1 138 ? -10.208 0.515 13.514 1.00 98.19 138 ARG A CA 1
ATOM 1030 C C . ARG A 1 138 ? -11.175 1.222 14.442 1.00 98.19 138 ARG A C 1
ATOM 1032 O O . ARG A 1 138 ? -11.393 2.414 14.269 1.00 98.19 138 ARG A O 1
ATOM 1039 N N . TYR A 1 139 ? -11.674 0.523 15.454 1.00 98.19 139 TYR A N 1
ATOM 1040 C CA . TYR A 1 139 ? -12.524 1.126 16.476 1.00 98.19 139 TYR A CA 1
ATOM 1041 C C . TYR A 1 139 ? -11.913 0.929 17.858 1.00 98.19 139 TYR A C 1
ATOM 1043 O O . TYR A 1 139 ? -11.657 -0.203 18.244 1.00 98.19 139 TYR A O 1
ATOM 1051 N N . SER A 1 140 ? -11.667 2.009 18.596 1.00 97.44 140 SER A N 1
ATOM 1052 C CA . SER A 1 140 ? -11.121 1.956 19.954 1.00 97.44 140 SER A CA 1
ATOM 1053 C C . SER A 1 140 ? -12.146 2.439 20.974 1.00 97.44 140 SER A C 1
ATOM 1055 O O . SER A 1 140 ? -12.524 3.609 20.972 1.00 97.44 140 SER A O 1
ATOM 1057 N N . PHE A 1 141 ? -12.526 1.568 21.906 1.00 96.88 141 PHE A N 1
ATOM 1058 C CA . PHE A 1 141 ? -13.491 1.877 22.965 1.00 96.88 141 PHE A CA 1
ATOM 1059 C C . PHE A 1 141 ? -13.046 1.305 24.316 1.00 96.88 141 PHE A C 1
ATOM 1061 O O . PHE A 1 141 ? -12.114 0.502 24.393 1.00 96.88 141 PHE A O 1
ATOM 1068 N N . LYS A 1 142 ? -13.681 1.765 25.398 1.00 96.56 142 LYS A N 1
ATOM 1069 C CA . LYS A 1 142 ? -13.465 1.246 26.753 1.00 96.56 142 LYS A CA 1
ATOM 1070 C C . LYS A 1 142 ? -14.695 0.467 27.206 1.00 96.56 142 LYS A C 1
ATOM 1072 O O . LYS A 1 142 ? -15.809 0.959 27.058 1.00 96.56 142 LYS A O 1
ATOM 1077 N N . ALA A 1 143 ? -14.480 -0.708 27.782 1.00 94.75 143 ALA A N 1
ATOM 1078 C CA . ALA A 1 143 ? -15.512 -1.532 28.405 1.00 94.75 143 ALA A CA 1
ATOM 1079 C C . ALA A 1 143 ? -14.879 -2.323 29.557 1.00 94.75 143 ALA A C 1
ATOM 1081 O O . ALA A 1 143 ? -13.717 -2.695 29.463 1.00 94.75 143 ALA A O 1
ATOM 1082 N N . ALA A 1 144 ? -15.608 -2.559 30.652 1.00 92.19 144 ALA A N 1
ATOM 1083 C CA . ALA A 1 144 ? -15.121 -3.365 31.783 1.00 92.19 144 ALA A CA 1
ATOM 1084 C C . ALA A 1 144 ? -13.697 -2.991 32.279 1.00 92.19 144 ALA A C 1
ATOM 1086 O O . ALA A 1 144 ? -12.870 -3.862 32.511 1.00 92.19 144 ALA A O 1
ATOM 1087 N N . GLN A 1 145 ? -13.404 -1.687 32.407 1.00 94.06 145 GLN A N 1
ATOM 1088 C CA . GLN A 1 145 ? -12.085 -1.130 32.786 1.00 94.06 145 GLN A CA 1
ATOM 1089 C C . GLN A 1 145 ? -10.922 -1.412 31.813 1.00 94.06 145 GLN A C 1
ATOM 1091 O O . GLN A 1 145 ? -9.807 -0.965 32.057 1.00 94.06 145 GLN A O 1
ATOM 1096 N N . GLN A 1 146 ? -11.182 -2.053 30.675 1.00 96.25 146 GLN A N 1
ATOM 1097 C CA . GLN A 1 146 ? -10.187 -2.390 29.659 1.00 96.25 146 GLN A CA 1
ATOM 1098 C C . GLN A 1 146 ? -10.425 -1.596 28.373 1.00 96.25 146 GLN A C 1
ATOM 1100 O O . GLN A 1 146 ? -11.541 -1.145 28.077 1.00 96.25 146 GLN A O 1
ATOM 1105 N N . ARG A 1 147 ? -9.364 -1.410 27.584 1.00 97.06 147 ARG A N 1
ATOM 1106 C CA . ARG A 1 147 ? -9.461 -0.809 26.249 1.00 97.06 147 ARG A CA 1
ATOM 1107 C C . ARG A 1 147 ? -9.463 -1.905 25.195 1.00 97.06 147 ARG A C 1
ATOM 1109 O O . ARG A 1 147 ? -8.563 -2.732 25.153 1.00 97.06 147 ARG A O 1
ATOM 1116 N N . TYR A 1 148 ? -10.447 -1.849 24.305 1.00 97.94 148 TYR A N 1
ATOM 1117 C CA . TYR A 1 148 ? -10.604 -2.768 23.186 1.00 97.94 148 TYR A CA 1
ATOM 1118 C C . TYR A 1 148 ? -10.329 -2.033 21.881 1.00 97.94 148 TYR A C 1
ATOM 1120 O O . TYR A 1 148 ? -10.806 -0.914 21.678 1.00 97.94 148 TYR A O 1
ATOM 1128 N N . THR A 1 149 ? -9.564 -2.665 20.991 1.00 98.31 149 THR A N 1
ATOM 1129 C CA . THR A 1 149 ? -9.289 -2.144 19.648 1.00 98.31 149 THR A CA 1
ATOM 1130 C C . THR A 1 149 ? -9.427 -3.235 18.582 1.00 98.31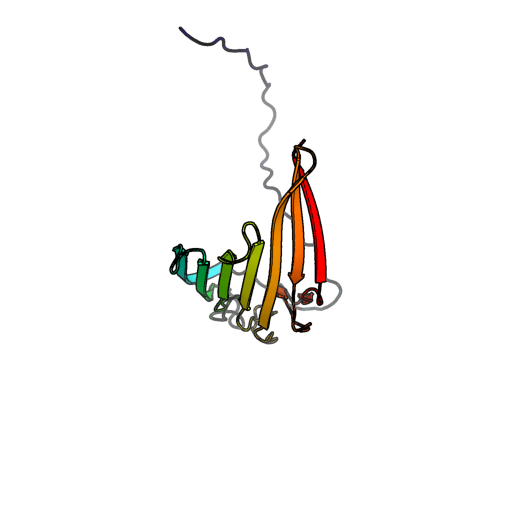 149 THR A C 1
ATOM 1132 O O . THR A 1 149 ? -8.415 -3.805 18.151 1.00 98.31 149 THR A O 1
ATOM 1135 N N . PRO A 1 150 ? -10.655 -3.566 18.143 1.00 98.38 150 PRO A N 1
ATOM 1136 C CA . PRO A 1 150 ? -10.875 -4.325 16.919 1.00 98.38 150 PRO A CA 1
ATOM 1137 C C . PRO A 1 150 ? -10.387 -3.573 15.673 1.00 98.38 150 PRO A C 1
ATOM 1139 O O . PRO A 1 150 ? -10.485 -2.345 15.563 1.00 98.38 150 PRO A O 1
ATOM 1142 N N . ARG A 1 151 ? -9.870 -4.339 14.713 1.00 98.62 151 ARG A N 1
ATOM 1143 C CA . ARG A 1 151 ? -9.409 -3.878 13.404 1.00 98.62 151 ARG A CA 1
ATOM 1144 C C . ARG A 1 151 ? -9.907 -4.824 12.323 1.00 98.62 151 ARG A C 1
ATOM 1146 O O . ARG A 1 151 ? -9.853 -6.043 12.485 1.00 98.62 151 ARG A O 1
ATOM 1153 N N . ALA A 1 152 ? -10.330 -4.246 11.211 1.00 98.62 152 ALA A N 1
ATOM 1154 C CA . ALA A 1 152 ? -10.678 -4.962 9.998 1.00 98.62 152 ALA A CA 1
ATOM 1155 C C . ALA A 1 152 ? -9.960 -4.324 8.810 1.00 98.62 152 ALA A C 1
ATOM 1157 O O . ALA A 1 152 ? -9.875 -3.101 8.723 1.00 98.62 152 ALA A O 1
ATOM 1158 N N . ALA A 1 153 ? -9.449 -5.140 7.895 1.00 98.44 153 ALA A N 1
ATOM 1159 C CA . ALA A 1 153 ? -8.854 -4.666 6.654 1.00 98.44 153 ALA A CA 1
ATOM 1160 C C . ALA A 1 153 ? -9.167 -5.610 5.495 1.00 98.44 153 ALA A C 1
ATOM 1162 O O . ALA A 1 153 ? -9.257 -6.825 5.671 1.00 98.44 153 ALA A O 1
ATOM 1163 N N . VAL A 1 154 ? -9.301 -5.038 4.303 1.00 98.69 154 VAL A N 1
ATOM 1164 C CA . VAL A 1 154 ? -9.423 -5.753 3.037 1.00 98.69 154 VAL A CA 1
ATOM 1165 C C . VAL A 1 154 ? -8.331 -5.241 2.111 1.00 98.69 154 VAL A C 1
ATOM 1167 O O . VAL A 1 154 ? -8.353 -4.090 1.677 1.00 98.69 154 VAL A O 1
ATOM 1170 N N . GLU A 1 155 ? -7.373 -6.104 1.806 1.00 98.38 155 GLU A N 1
ATOM 1171 C CA . GLU A 1 155 ? -6.334 -5.842 0.814 1.00 98.38 155 GLU A CA 1
ATOM 1172 C C . GLU A 1 155 ? -6.798 -6.317 -0.559 1.00 98.38 155 GLU A C 1
ATOM 1174 O O . GLU A 1 155 ? -7.508 -7.321 -0.663 1.00 98.38 155 GLU A O 1
ATOM 1179 N N . ASN A 1 156 ? -6.380 -5.613 -1.615 1.00 98.00 156 ASN A N 1
ATOM 1180 C CA . ASN A 1 156 ? -6.798 -5.884 -2.989 1.00 98.00 156 ASN A CA 1
ATOM 1181 C C . ASN A 1 156 ? -8.330 -5.939 -3.113 1.00 98.00 156 ASN A C 1
ATOM 1183 O O . ASN A 1 156 ? -8.911 -6.945 -3.525 1.00 98.00 156 ASN A O 1
ATOM 1187 N N . VAL A 1 157 ? -9.003 -4.842 -2.750 1.00 98.25 157 VAL A N 1
ATOM 1188 C CA . VAL A 1 157 ? -10.473 -4.751 -2.746 1.00 98.25 157 VAL A CA 1
ATOM 1189 C C . VAL A 1 157 ? -11.054 -5.108 -4.116 1.00 98.25 157 VAL A C 1
ATOM 1191 O O . VAL A 1 157 ? -12.040 -5.833 -4.190 1.00 98.25 157 VAL A O 1
ATOM 1194 N N . ALA A 1 158 ? -10.406 -4.704 -5.211 1.00 97.81 158 ALA A N 1
ATOM 1195 C CA . ALA A 1 158 ? -10.831 -5.036 -6.574 1.00 97.81 158 ALA A CA 1
ATOM 1196 C C . ALA A 1 158 ? -10.581 -6.505 -6.982 1.00 97.81 158 ALA A C 1
ATOM 1198 O O . ALA A 1 158 ? -11.012 -6.911 -8.056 1.00 97.81 158 ALA A O 1
ATOM 1199 N N . ASN A 1 159 ? -9.900 -7.299 -6.148 1.00 97.75 159 ASN A N 1
ATOM 1200 C CA . ASN A 1 159 ? -9.485 -8.675 -6.435 1.00 97.75 159 ASN A CA 1
ATOM 1201 C C . ASN A 1 159 ? -8.738 -8.813 -7.776 1.00 97.75 159 ASN A C 1
ATOM 1203 O O . ASN A 1 159 ? -8.962 -9.748 -8.544 1.00 97.75 159 ASN A O 1
ATOM 1207 N N . LYS A 1 160 ? -7.871 -7.844 -8.087 1.00 97.12 160 LYS A N 1
ATOM 1208 C CA . LYS A 1 160 ? -7.124 -7.821 -9.345 1.00 97.12 160 LYS A CA 1
ATOM 1209 C C . LYS A 1 160 ? -6.056 -8.912 -9.318 1.00 97.12 160 LYS A C 1
ATOM 1211 O O . LYS A 1 160 ? -5.306 -9.000 -8.346 1.00 97.12 160 LYS A O 1
ATOM 1216 N N . ALA A 1 161 ? -5.947 -9.692 -10.389 1.00 96.56 161 ALA A N 1
ATOM 1217 C CA . ALA A 1 161 ? -4.777 -10.526 -10.638 1.00 96.56 161 ALA A CA 1
ATOM 1218 C C . ALA A 1 161 ? -3.683 -9.664 -11.283 1.00 96.56 161 ALA A C 1
ATOM 1220 O O . ALA A 1 161 ? -3.931 -8.963 -12.266 1.00 96.56 161 ALA A O 1
ATOM 1221 N N . TYR A 1 162 ? -2.484 -9.675 -10.709 1.00 93.50 162 TYR A N 1
ATOM 1222 C CA . TYR A 1 162 ? -1.356 -8.890 -11.200 1.00 93.50 162 TYR A CA 1
ATOM 1223 C C . TYR A 1 162 ? -0.029 -9.564 -10.858 1.00 93.50 162 TYR A C 1
ATOM 1225 O O . TYR A 1 162 ? 0.047 -10.386 -9.945 1.00 93.50 162 TYR A O 1
ATOM 1233 N N . TRP A 1 163 ? 1.023 -9.180 -11.574 1.00 92.38 163 TRP A N 1
ATOM 1234 C CA . TRP A 1 163 ? 2.393 -9.587 -11.283 1.00 92.38 163 TRP A CA 1
ATOM 1235 C C . TRP A 1 163 ? 3.047 -8.530 -10.396 1.00 92.38 163 TRP A C 1
ATOM 1237 O O . TRP A 1 163 ? 3.343 -7.426 -10.853 1.00 92.38 163 TRP A O 1
ATOM 1247 N N . ALA A 1 164 ? 3.221 -8.850 -9.114 1.00 87.75 164 ALA A N 1
ATOM 1248 C CA . ALA A 1 164 ? 3.734 -7.927 -8.106 1.00 87.75 164 ALA A CA 1
ATOM 1249 C C . ALA A 1 164 ? 5.192 -7.537 -8.377 1.00 87.75 164 ALA A C 1
ATOM 1251 O O . ALA A 1 164 ? 5.560 -6.377 -8.204 1.00 87.75 164 ALA A O 1
ATOM 1252 N N . SER A 1 165 ? 5.999 -8.482 -8.856 1.00 82.25 165 SER A N 1
ATOM 1253 C CA . SER A 1 165 ? 7.390 -8.258 -9.245 1.00 82.25 165 SER A CA 1
ATOM 1254 C C . SER A 1 165 ? 7.804 -9.190 -10.382 1.00 82.25 165 SER A C 1
ATOM 1256 O O . SER A 1 165 ? 7.207 -10.253 -10.587 1.00 82.25 165 SER A O 1
ATOM 1258 N N . ALA A 1 166 ? 8.829 -8.767 -11.119 1.00 78.81 166 ALA A N 1
ATOM 1259 C CA . ALA A 1 166 ? 9.479 -9.546 -12.157 1.00 78.81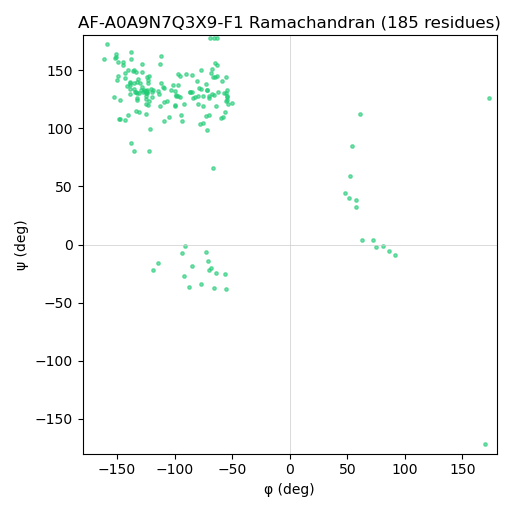 166 ALA A CA 1
ATOM 1260 C C . ALA A 1 166 ? 10.996 -9.466 -11.971 1.00 78.81 166 ALA A C 1
ATOM 1262 O O . ALA A 1 166 ? 11.550 -8.371 -11.869 1.00 78.81 166 ALA A O 1
ATOM 1263 N N . TYR A 1 167 ? 11.670 -10.612 -11.899 1.00 70.56 167 TYR A N 1
ATOM 1264 C CA . TYR A 1 167 ? 13.118 -10.657 -11.707 1.00 70.56 167 TYR A CA 1
ATOM 1265 C C . TYR A 1 167 ? 13.712 -11.930 -12.307 1.00 70.56 167 TYR A C 1
ATOM 1267 O O . TYR A 1 167 ? 13.273 -13.031 -11.984 1.00 70.56 167 TYR A O 1
ATOM 1275 N N . GLY A 1 168 ? 14.725 -11.784 -13.166 1.00 65.69 168 GLY A N 1
ATOM 1276 C CA . GLY A 1 168 ? 15.497 -12.915 -13.692 1.00 65.69 168 GLY A CA 1
ATOM 1277 C C . GLY A 1 168 ? 14.659 -13.974 -14.422 1.00 65.69 168 GLY A C 1
ATOM 1278 O O . GLY A 1 168 ? 14.974 -15.154 -14.333 1.00 65.69 168 GLY A O 1
ATOM 1279 N N . GLY A 1 169 ? 13.577 -13.571 -15.096 1.00 70.62 169 GLY A N 1
ATOM 1280 C CA . GLY A 1 169 ? 12.635 -14.473 -15.771 1.00 70.62 169 GLY A CA 1
ATOM 1281 C C . GLY A 1 169 ? 11.516 -15.038 -14.885 1.00 70.62 169 GLY A C 1
ATOM 1282 O O . GLY A 1 169 ? 10.607 -15.676 -15.412 1.00 70.62 169 GLY A O 1
ATOM 1283 N N . TYR A 1 170 ? 11.525 -14.775 -13.575 1.00 79.00 170 TYR A N 1
ATOM 1284 C CA . TYR A 1 170 ? 10.465 -15.185 -12.650 1.00 79.00 170 TYR A CA 1
ATOM 1285 C C . TYR A 1 170 ? 9.447 -14.070 -12.428 1.00 79.00 170 TYR A C 1
ATOM 1287 O O . TYR A 1 170 ? 9.799 -12.888 -12.371 1.00 79.00 170 TYR A O 1
ATOM 1295 N N . LEU A 1 171 ? 8.183 -14.460 -12.254 1.00 86.69 171 LEU A N 1
ATOM 1296 C CA . LEU A 1 171 ? 7.079 -13.562 -11.930 1.00 86.69 171 LEU A CA 1
ATOM 1297 C C . LEU A 1 171 ? 6.464 -13.952 -10.588 1.00 86.69 171 LEU A C 1
ATOM 1299 O O . LEU A 1 171 ? 6.152 -15.120 -10.357 1.00 86.69 171 LEU A O 1
ATOM 1303 N N . VAL A 1 172 ? 6.250 -12.965 -9.719 1.00 89.94 172 VAL A N 1
ATOM 1304 C CA . VAL A 1 172 ? 5.555 -13.170 -8.444 1.00 89.94 172 VAL A CA 1
ATOM 1305 C C . VAL A 1 172 ? 4.111 -12.725 -8.592 1.00 89.94 172 VAL A C 1
ATOM 1307 O O . VAL A 1 172 ? 3.836 -11.562 -8.897 1.00 89.94 172 VAL A O 1
ATOM 1310 N N . GLN A 1 173 ? 3.177 -13.645 -8.371 1.00 94.31 173 GLN A N 1
ATOM 1311 C CA . GLN A 1 173 ? 1.757 -13.326 -8.394 1.00 94.31 173 GLN A CA 1
ATOM 1312 C C . GLN A 1 173 ? 1.371 -12.502 -7.159 1.00 94.31 173 GLN A C 1
ATOM 1314 O O . GLN A 1 173 ? 1.730 -12.830 -6.029 1.00 94.31 173 GLN A O 1
ATOM 1319 N N . GLY A 1 174 ? 0.631 -11.417 -7.382 1.00 93.81 174 GLY A N 1
ATOM 1320 C CA . GLY A 1 174 ? 0.043 -10.620 -6.315 1.00 93.81 174 GLY A CA 1
ATOM 1321 C C . GLY A 1 174 ? -1.004 -11.410 -5.533 1.00 93.81 174 GLY A C 1
ATOM 1322 O O . GLY A 1 174 ? -1.752 -12.205 -6.105 1.00 93.81 174 GLY A O 1
ATOM 1323 N N . ALA A 1 175 ? -1.072 -11.170 -4.223 1.00 96.69 175 ALA A N 1
ATOM 1324 C CA . ALA A 1 175 ? -2.070 -11.807 -3.375 1.00 96.69 175 ALA A CA 1
ATOM 1325 C C . ALA A 1 175 ? -3.499 -11.466 -3.853 1.00 96.69 175 ALA A C 1
ATOM 1327 O O . ALA A 1 175 ? -3.768 -10.315 -4.236 1.00 96.69 175 ALA A O 1
ATOM 1328 N N . PRO A 1 176 ? -4.430 -12.438 -3.818 1.00 97.69 176 PRO A N 1
ATOM 1329 C CA . PRO A 1 176 ? -5.836 -12.171 -4.087 1.00 97.69 176 PRO A CA 1
ATOM 1330 C C . PRO A 1 176 ? -6.426 -11.268 -2.994 1.00 97.69 176 PRO A C 1
ATOM 1332 O O . PRO A 1 176 ? -5.754 -10.910 -2.017 1.00 97.69 176 PRO A O 1
ATOM 1335 N N . ARG A 1 177 ? -7.703 -10.901 -3.141 1.00 98.50 177 ARG A N 1
ATOM 1336 C CA . ARG A 1 177 ? -8.439 -10.190 -2.091 1.00 98.50 177 ARG A CA 1
ATOM 1337 C C . ARG A 1 177 ? -8.271 -10.912 -0.755 1.0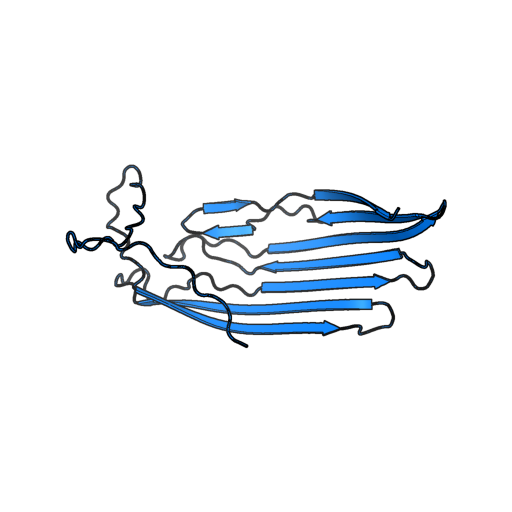0 98.50 177 ARG A C 1
ATOM 1339 O O . ARG A 1 177 ? -8.640 -12.076 -0.629 1.00 98.50 177 ARG A O 1
ATOM 1346 N N . THR A 1 178 ? -7.741 -10.204 0.235 1.00 98.56 178 THR A N 1
ATOM 1347 C CA . THR A 1 178 ? -7.416 -10.774 1.546 1.00 98.56 178 THR A CA 1
ATOM 1348 C C . THR A 1 178 ? -8.110 -9.976 2.637 1.00 98.56 178 THR A C 1
ATOM 1350 O O . THR A 1 178 ? -7.933 -8.763 2.722 1.00 98.56 178 THR A O 1
ATOM 1353 N N . VAL A 1 179 ? -8.885 -10.657 3.480 1.00 98.44 179 VAL A N 1
ATOM 1354 C CA . VAL A 1 179 ? -9.562 -10.057 4.637 1.00 98.44 179 VAL A CA 1
ATOM 1355 C C . VAL A 1 179 ? -8.754 -10.353 5.895 1.00 98.44 179 VAL A C 1
ATOM 1357 O O . VAL A 1 179 ? -8.358 -11.494 6.127 1.00 98.44 179 VAL A O 1
ATOM 1360 N N . LYS A 1 180 ? -8.509 -9.327 6.708 1.00 98.56 180 LYS A N 1
ATOM 1361 C CA . LYS A 1 180 ? -7.776 -9.417 7.973 1.00 98.56 180 LYS A CA 1
ATOM 1362 C C . LYS A 1 180 ? -8.649 -8.880 9.095 1.00 98.56 180 LYS A C 1
ATOM 1364 O O . LYS A 1 180 ? -9.197 -7.786 8.980 1.00 98.56 180 LYS A O 1
ATOM 1369 N N . LEU A 1 181 ? -8.745 -9.642 10.177 1.00 98.44 181 LEU A N 1
ATOM 1370 C CA . LEU A 1 181 ? -9.456 -9.270 11.394 1.00 98.44 181 LEU A CA 1
ATOM 1371 C C . LEU A 1 181 ? -8.516 -9.466 12.579 1.00 98.44 181 LEU A C 1
ATOM 1373 O O . LEU A 1 181 ? -7.822 -10.479 12.662 1.00 98.44 181 LEU A O 1
ATOM 1377 N N . SER A 1 182 ? -8.478 -8.500 13.487 1.00 98.38 182 SER A N 1
ATOM 1378 C CA . SER A 1 182 ? -7.725 -8.617 14.735 1.00 98.38 182 SER A CA 1
ATOM 1379 C C . SER A 1 182 ? -8.368 -7.797 15.843 1.00 98.38 182 SER A C 1
ATOM 1381 O O . SER A 1 182 ? -9.165 -6.894 15.590 1.00 98.38 182 SER A O 1
ATOM 1383 N N . MET A 1 183 ? -8.022 -8.107 17.089 1.00 97.81 183 MET A N 1
ATOM 1384 C CA . MET A 1 183 ? -8.462 -7.361 18.260 1.00 97.81 183 MET A CA 1
ATOM 1385 C C . MET A 1 183 ? -7.311 -7.263 19.254 1.00 97.81 183 MET A C 1
ATOM 1387 O O . MET A 1 183 ? -6.603 -8.238 19.487 1.00 97.81 183 MET A O 1
ATOM 1391 N N . THR A 1 184 ? -7.128 -6.078 19.828 1.00 98.12 184 THR A N 1
ATOM 1392 C CA . THR A 1 184 ? -6.208 -5.847 20.949 1.00 98.12 184 THR A CA 1
ATOM 1393 C C . THR A 1 184 ? -7.019 -5.515 22.192 1.00 98.12 184 THR A C 1
ATOM 1395 O O . THR A 1 184 ? -7.995 -4.768 22.083 1.00 98.12 184 THR A O 1
ATOM 1398 N N . VAL A 1 185 ? -6.609 -6.054 23.339 1.00 97.50 185 VAL A N 1
ATOM 1399 C CA . VAL A 1 185 ? -7.163 -5.736 24.659 1.00 97.50 185 VAL A CA 1
ATOM 1400 C C . VAL A 1 185 ? -6.017 -5.287 25.558 1.00 97.50 185 VAL A C 1
ATOM 1402 O O . VAL A 1 185 ? -5.011 -5.990 25.644 1.00 97.50 185 VAL A O 1
ATOM 1405 N N . ASP A 1 186 ? -6.176 -4.129 26.195 1.00 95.12 186 ASP A N 1
ATOM 1406 C CA . ASP A 1 186 ? -5.230 -3.602 27.183 1.00 95.12 186 ASP A CA 1
ATOM 1407 C C . ASP A 1 186 ? -5.777 -3.901 28.594 1.00 95.12 186 ASP A C 1
ATOM 1409 O O . ASP A 1 186 ? -6.893 -3.462 28.909 1.00 95.12 186 ASP A O 1
ATOM 1413 N N . PHE A 1 187 ? -5.019 -4.668 29.394 1.00 89.62 187 PHE A N 1
ATOM 1414 C CA . PHE A 1 187 ? -5.391 -5.177 30.728 1.00 89.62 187 PHE A CA 1
ATOM 1415 C C . PHE A 1 187 ? -4.825 -4.338 31.874 1.00 89.62 187 PHE A C 1
ATOM 1417 O O . PHE A 1 187 ? -3.702 -3.806 31.714 1.00 89.62 187 PHE A O 1
#